Protein AF-A0A7J5XR61-F1 (afdb_monomer_lite)

pLDDT: mean 73.31, std 23.79, range [22.2, 98.06]

Foldseek 3Di:
DKKKFWKWWAAPQRKIWIWMDIQQHTPDTDDIGGNVRCVQPFAFDDDQDEQWDKDFDPDPPDDAPHDHDPQADAPNPDDPVQWDFDDDFDPDLLSEEEEEEAAAPLLCLVVVVVVVCVVCVVQVEDEQDLVVQVVSYDPDDDVVVSSVVSVVVSVVVLLVVLVDGGYYYHRDNCQAPVSVVVSLVSSQSHAAEYEYRAADPVSSVVSLVCCVVVPHDNDDPLVRLVSLLRGDDDDDDPVSNYHYHYDHDDPVVSVVVSVVSNVVSCVVHDPPPPPPPPPPPPPPDPDDDDDDDDDDDDDDDDDDDDDDDDDDDDDDDDDDDDDPDDDDRRITGGDDDPPPDPDRGTHMYTNIMMDIDDPDDDPPPDDDD

Secondary structure (DSSP, 8-state):
-EEEEEEEEE-TTS-EEEEEEETTEEEEEEEEE-HHHHTTPPB------SS-EEEE---SSSPPSSPPPTT-EEGGGS-GGGEEEPPPP-SSGGG-EEEEEE--TTSSHHHHHHHHHHH-GGG--EEEEHHHHHTTS-S-S-HHHHHHHHHHHHHHHHHHHHHS-S-EEEES---SHHHHHHHHHHTTTSEEEEEE----HHHHHHHHHHHHHTTPPPPPHHHHHHHHHH-------GGGTEEEEESSS-HHHHHHHHHHHHHHHHHHSPP-------------PPPPPPPP----------------------PPPPP-----------EEE-----TT-S-----EEEEEEEEEE-SSPPP------

Structure (mmCIF, N/CA/C/O backbone):
data_AF-A0A7J5XR61-F1
#
_entry.id   AF-A0A7J5XR61-F1
#
loop_
_atom_site.group_PDB
_atom_site.id
_atom_site.type_symbol
_atom_site.label_atom_id
_atom_site.label_alt_id
_atom_site.label_comp_id
_atom_site.label_asym_id
_atom_site.label_entity_id
_atom_site.label_seq_id
_atom_site.pdbx_PDB_ins_code
_atom_site.Cartn_x
_atom_site.Cartn_y
_atom_site.Cartn_z
_atom_site.occupancy
_atom_site.B_iso_or_equiv
_atom_site.auth_seq_id
_atom_site.auth_comp_id
_atom_site.auth_asym_id
_atom_site.auth_atom_id
_atom_site.pdbx_PDB_model_num
ATOM 1 N N . MET A 1 1 ? 28.709 14.464 -13.686 1.00 64.88 1 MET A N 1
ATOM 2 C CA . MET A 1 1 ? 27.504 13.716 -14.104 1.00 64.88 1 MET A CA 1
ATOM 3 C C . MET A 1 1 ? 27.990 12.371 -14.619 1.00 64.88 1 MET A C 1
ATOM 5 O O . MET A 1 1 ? 28.960 12.371 -15.364 1.00 64.88 1 MET A O 1
ATOM 9 N N . PHE A 1 2 ? 27.435 11.256 -14.145 1.00 79.44 2 PHE A N 1
ATOM 10 C CA . PHE A 1 2 ? 27.940 9.919 -14.483 1.00 79.44 2 PHE A CA 1
ATOM 11 C C . PHE A 1 2 ? 26.859 9.109 -15.186 1.00 79.44 2 PHE A C 1
ATOM 13 O O . PHE A 1 2 ? 25.752 8.985 -14.655 1.00 79.44 2 PHE A O 1
ATOM 20 N N . THR A 1 3 ? 27.190 8.537 -16.339 1.00 81.25 3 THR A N 1
ATOM 21 C CA . THR A 1 3 ? 26.328 7.570 -17.013 1.00 81.25 3 THR A CA 1
ATOM 22 C C . THR A 1 3 ? 26.646 6.182 -16.500 1.00 81.25 3 THR A C 1
ATOM 24 O O . THR A 1 3 ? 27.797 5.754 -16.536 1.00 81.25 3 THR A O 1
ATOM 27 N N . HIS A 1 4 ? 25.626 5.481 -16.032 1.00 84.75 4 HIS A N 1
ATOM 28 C CA . HIS A 1 4 ? 25.719 4.094 -15.614 1.00 84.75 4 HIS A CA 1
ATOM 29 C C . HIS A 1 4 ? 24.920 3.228 -16.580 1.00 84.75 4 HIS A C 1
ATOM 31 O O . HIS A 1 4 ? 23.829 3.618 -17.005 1.00 84.75 4 HIS A O 1
ATOM 37 N N . ALA A 1 5 ? 25.458 2.056 -16.902 1.00 85.56 5 ALA A N 1
ATOM 38 C CA . ALA A 1 5 ? 24.739 1.023 -17.629 1.00 85.56 5 ALA A CA 1
ATOM 39 C C . ALA A 1 5 ? 24.818 -0.303 -16.872 1.00 85.56 5 ALA A C 1
ATOM 41 O O . ALA A 1 5 ? 25.882 -0.684 -16.381 1.00 85.56 5 ALA A O 1
ATOM 42 N N . CYS A 1 6 ? 23.683 -0.990 -16.778 1.00 87.06 6 CYS A N 1
ATOM 43 C CA . CYS A 1 6 ? 23.616 -2.372 -16.313 1.00 87.06 6 CYS A CA 1
ATOM 44 C C . CYS A 1 6 ? 23.542 -3.271 -17.546 1.00 87.06 6 CYS A C 1
ATOM 46 O O . CYS A 1 6 ? 22.648 -3.099 -18.379 1.00 87.06 6 CYS A O 1
ATOM 48 N N . CYS A 1 7 ? 24.506 -4.173 -17.676 1.00 87.56 7 CYS A N 1
ATOM 49 C CA . CYS A 1 7 ? 24.636 -5.080 -18.804 1.00 87.56 7 CYS A CA 1
ATOM 50 C C . CYS A 1 7 ? 24.419 -6.508 -18.314 1.00 87.56 7 CYS A C 1
ATOM 52 O O . CYS A 1 7 ? 24.894 -6.875 -17.242 1.00 87.56 7 CYS A O 1
ATOM 54 N N . GLN A 1 8 ? 23.692 -7.291 -19.095 1.00 88.31 8 GLN A N 1
ATOM 55 C CA . GLN A 1 8 ? 23.369 -8.676 -18.809 1.00 88.31 8 GLN A CA 1
ATOM 56 C C . GLN A 1 8 ? 23.902 -9.563 -19.929 1.00 88.31 8 GLN A C 1
ATOM 58 O O . GLN A 1 8 ? 23.624 -9.281 -21.091 1.00 88.31 8 GLN A O 1
ATOM 63 N N . SER A 1 9 ? 24.609 -10.634 -19.592 1.00 88.38 9 SER A N 1
ATOM 64 C CA . SER A 1 9 ? 25.039 -11.665 -20.539 1.00 88.38 9 SER A CA 1
ATOM 65 C C . SER A 1 9 ? 24.542 -13.033 -20.093 1.00 88.38 9 SER A C 1
ATOM 67 O O . SER A 1 9 ? 24.729 -13.418 -18.940 1.00 88.38 9 SER A O 1
ATOM 69 N N . PHE A 1 10 ? 23.903 -13.757 -21.006 1.00 84.44 10 PHE A N 1
ATOM 70 C CA . PHE A 1 10 ? 23.480 -15.137 -20.802 1.00 84.44 10 PHE A CA 1
ATOM 71 C C . PHE A 1 10 ? 24.555 -16.083 -21.331 1.00 84.44 10 PHE A C 1
ATOM 73 O O . PHE A 1 10 ? 24.981 -15.944 -22.475 1.00 84.44 10 PHE A O 1
ATOM 80 N N . SER A 1 11 ? 24.980 -17.052 -20.531 1.00 83.31 11 SER A N 1
ATOM 81 C CA . SER A 1 11 ? 25.858 -18.136 -20.975 1.00 83.31 11 SER A CA 1
ATOM 82 C C . SER A 1 11 ? 25.055 -19.300 -21.567 1.00 83.31 11 SER A C 1
ATOM 84 O O . SER A 1 11 ? 23.832 -19.388 -21.434 1.00 83.31 11 SER A O 1
ATOM 86 N N . SER A 1 12 ? 25.743 -20.204 -22.266 1.00 78.19 12 SER A N 1
ATOM 87 C CA . SER A 1 12 ? 25.133 -21.355 -22.948 1.00 78.19 12 SER A CA 1
ATOM 88 C C . SER A 1 12 ? 24.503 -22.379 -21.996 1.00 78.19 12 SER A C 1
ATOM 90 O O . SER A 1 12 ? 23.583 -23.093 -22.387 1.00 78.19 12 SER A O 1
ATOM 92 N N . ASP A 1 13 ? 24.968 -22.432 -20.751 1.00 78.94 13 ASP A N 1
ATOM 93 C CA . ASP A 1 13 ? 24.408 -23.237 -19.661 1.00 78.94 13 ASP A CA 1
ATOM 94 C C . ASP A 1 13 ? 23.190 -22.576 -18.982 1.00 78.94 13 ASP A C 1
ATOM 96 O O . ASP A 1 13 ? 22.603 -23.152 -18.067 1.00 78.94 13 ASP A O 1
ATOM 100 N N . GLY A 1 14 ? 22.779 -21.390 -19.446 1.00 76.69 14 GLY A N 1
ATOM 101 C CA . GLY A 1 14 ? 21.633 -20.643 -18.932 1.00 76.69 14 GLY A CA 1
ATOM 102 C C . GLY A 1 14 ? 21.932 -19.795 -17.696 1.00 76.69 14 GLY A C 1
ATOM 103 O O . GLY A 1 14 ? 20.998 -19.213 -17.137 1.00 76.69 14 GLY A O 1
ATOM 104 N N . ALA A 1 15 ? 23.192 -19.716 -17.253 1.00 84.06 15 ALA A N 1
ATOM 105 C CA . ALA A 1 15 ? 23.579 -18.766 -16.221 1.00 84.06 15 ALA A CA 1
ATOM 106 C C . ALA A 1 15 ? 23.562 -17.325 -16.763 1.00 84.06 15 ALA A C 1
ATOM 108 O O . ALA A 1 15 ? 23.608 -17.062 -17.969 1.00 84.06 15 ALA A O 1
ATOM 109 N N . VAL A 1 16 ? 23.423 -16.373 -15.848 1.00 88.50 16 VAL A N 1
ATOM 110 C CA . VAL A 1 16 ? 23.341 -14.949 -16.153 1.00 88.50 16 VAL A CA 1
ATOM 111 C C . VAL A 1 16 ? 24.384 -14.193 -15.367 1.00 88.50 16 VAL A C 1
ATOM 113 O O . VAL A 1 16 ? 24.397 -14.217 -14.139 1.00 88.50 16 VAL A O 1
ATOM 116 N N . GLU A 1 17 ? 25.176 -13.415 -16.085 1.00 90.38 17 GLU A N 1
ATOM 117 C CA . GLU A 1 17 ? 26.087 -12.447 -15.508 1.00 90.38 17 GLU A CA 1
ATOM 118 C C . GLU A 1 17 ? 25.524 -11.030 -15.662 1.00 90.38 17 GLU A C 1
ATOM 120 O O . GLU A 1 17 ? 25.119 -10.608 -16.746 1.00 90.38 17 GLU A O 1
ATOM 125 N N . LEU A 1 18 ? 25.510 -10.285 -14.555 1.00 90.38 18 LEU A N 1
ATOM 126 C CA . LEU A 1 18 ? 25.180 -8.866 -14.516 1.00 90.38 18 LEU A CA 1
ATOM 127 C C . LEU A 1 18 ? 26.450 -8.065 -14.235 1.00 90.38 18 LEU A C 1
ATOM 129 O O . LEU A 1 18 ? 27.087 -8.249 -13.197 1.00 90.38 18 LEU A O 1
ATOM 133 N N . SER A 1 19 ? 26.785 -7.135 -15.124 1.00 90.62 19 SER A N 1
ATOM 134 C CA . SER A 1 19 ? 27.946 -6.251 -15.009 1.00 90.62 19 SER A CA 1
ATOM 135 C C . SER A 1 19 ? 27.547 -4.778 -15.042 1.00 90.62 19 SER A C 1
ATOM 137 O O . SER A 1 19 ? 26.539 -4.380 -15.637 1.00 90.62 19 SER A O 1
ATOM 139 N N . PHE A 1 20 ? 28.358 -3.938 -14.396 1.00 89.25 20 PHE A N 1
ATOM 140 C CA . PHE A 1 20 ? 28.153 -2.492 -14.382 1.00 89.25 20 PHE A CA 1
ATOM 141 C C . PHE A 1 20 ? 29.191 -1.773 -15.223 1.00 89.25 20 PHE A C 1
ATOM 143 O O . PHE A 1 20 ? 30.384 -2.053 -15.145 1.00 89.25 20 PHE A O 1
ATOM 150 N N . HIS A 1 21 ? 28.728 -0.774 -15.965 1.00 88.69 21 HIS A N 1
ATOM 151 C CA . HIS A 1 21 ? 29.580 0.146 -16.699 1.00 88.69 21 HIS A CA 1
ATOM 152 C C . HIS A 1 21 ? 29.361 1.571 -16.212 1.00 88.69 21 HIS A C 1
ATOM 154 O O . HIS A 1 21 ? 28.234 1.974 -15.911 1.00 88.69 21 HIS A O 1
ATOM 160 N N . LYS A 1 22 ? 30.441 2.349 -16.173 1.00 89.81 22 LYS A N 1
ATOM 161 C CA . LYS A 1 22 ? 30.433 3.774 -15.852 1.00 89.81 22 LYS A CA 1
ATOM 162 C C . LYS A 1 22 ? 31.115 4.533 -16.978 1.00 89.81 22 LYS A C 1
ATOM 164 O O . LYS A 1 22 ? 32.291 4.312 -17.248 1.00 89.81 22 LYS A O 1
ATOM 169 N N . ASN A 1 23 ? 30.380 5.435 -17.624 1.00 89.12 23 ASN A N 1
ATOM 170 C CA . ASN A 1 23 ? 30.858 6.234 -18.755 1.00 89.12 23 ASN A CA 1
ATOM 171 C C . ASN A 1 23 ? 31.506 5.372 -19.866 1.00 89.12 23 ASN A C 1
ATOM 173 O O . ASN A 1 23 ? 32.532 5.749 -20.424 1.00 89.12 23 ASN A O 1
ATOM 177 N N . GLY A 1 24 ? 30.941 4.191 -20.143 1.00 84.88 24 GLY A N 1
ATOM 178 C CA . GLY A 1 24 ? 31.456 3.229 -21.130 1.00 84.88 24 GLY A CA 1
ATOM 179 C C . GLY A 1 24 ? 32.551 2.278 -20.622 1.00 84.88 24 GLY A C 1
ATOM 180 O O . GLY A 1 24 ? 32.811 1.271 -21.267 1.00 84.88 24 GLY A O 1
ATOM 181 N N . GLY A 1 25 ? 33.161 2.532 -19.459 1.00 88.06 25 GLY A N 1
ATOM 182 C CA . GLY A 1 25 ? 34.156 1.633 -18.861 1.00 88.06 25 GLY A CA 1
ATOM 183 C C . GLY A 1 25 ? 33.526 0.549 -17.983 1.00 88.06 25 GLY A C 1
ATOM 184 O O . GLY A 1 25 ? 32.626 0.853 -17.197 1.00 88.06 25 GLY A O 1
ATOM 185 N N . LEU A 1 26 ? 34.010 -0.693 -18.081 1.00 89.75 26 LEU A N 1
ATOM 186 C CA . LEU A 1 26 ? 33.595 -1.813 -17.226 1.00 89.75 26 LEU A CA 1
ATOM 187 C C . LEU A 1 26 ? 34.064 -1.586 -15.783 1.00 89.75 26 LEU A C 1
ATOM 189 O O . LEU A 1 26 ? 35.249 -1.383 -15.535 1.00 89.75 26 LEU A O 1
ATOM 193 N N . MET A 1 27 ? 33.132 -1.635 -14.833 1.00 90.50 27 MET A N 1
ATOM 194 C CA . MET A 1 27 ? 33.406 -1.536 -13.393 1.00 90.50 27 MET A CA 1
ATOM 195 C C . MET A 1 27 ? 33.521 -2.909 -12.720 1.00 90.50 27 MET A C 1
ATOM 197 O O . MET A 1 27 ? 34.001 -2.988 -11.594 1.00 90.50 27 MET A O 1
ATOM 201 N N . GLY A 1 28 ? 33.086 -3.972 -13.403 1.00 88.50 28 GLY A N 1
ATOM 202 C CA . GLY A 1 28 ? 33.171 -5.356 -12.944 1.00 88.50 28 GLY A CA 1
ATOM 203 C C . GLY A 1 28 ? 31.828 -6.086 -12.944 1.00 88.50 28 GLY A C 1
ATOM 204 O O . GLY A 1 28 ? 30.773 -5.508 -13.236 1.00 88.50 28 GLY A O 1
ATOM 205 N N . GLN A 1 29 ? 31.901 -7.372 -12.605 1.00 90.50 29 GLN A N 1
ATOM 206 C CA . GLN A 1 29 ? 30.749 -8.233 -12.368 1.00 90.50 29 GLN A CA 1
ATOM 207 C C . GLN A 1 29 ? 30.102 -7.878 -11.026 1.00 90.50 29 GLN A C 1
ATOM 209 O O . GLN A 1 29 ? 30.775 -7.748 -10.005 1.00 90.50 29 GLN A O 1
ATOM 214 N N . ALA A 1 30 ? 28.786 -7.714 -11.039 1.00 87.31 30 ALA A N 1
ATOM 215 C CA . ALA A 1 30 ? 27.992 -7.426 -9.855 1.00 87.31 30 ALA A CA 1
ATOM 216 C C . ALA A 1 30 ? 27.338 -8.674 -9.278 1.00 87.31 30 ALA A C 1
ATOM 218 O O . ALA A 1 30 ? 27.360 -8.888 -8.069 1.00 87.31 30 ALA A O 1
ATOM 219 N N . PHE A 1 31 ? 26.733 -9.472 -10.156 1.00 87.75 31 PHE A N 1
ATOM 220 C CA . PHE A 1 31 ? 26.011 -10.679 -9.790 1.00 87.75 31 PHE A CA 1
ATOM 221 C C . PHE A 1 31 ? 26.237 -11.747 -10.853 1.00 87.75 31 PHE A C 1
ATOM 223 O O . PHE A 1 31 ? 26.283 -11.443 -12.045 1.00 87.75 31 PHE A O 1
ATOM 230 N N . SER A 1 32 ? 26.321 -12.990 -10.396 1.00 89.38 32 SER A N 1
ATOM 231 C CA . SER A 1 32 ? 26.218 -14.184 -11.225 1.00 89.38 32 SER A CA 1
ATOM 232 C C . SER A 1 32 ? 25.037 -14.998 -10.709 1.00 89.38 32 SER A C 1
ATOM 234 O O . SER A 1 32 ? 24.916 -15.206 -9.499 1.00 89.38 32 SER A O 1
ATOM 236 N N . LEU A 1 33 ? 24.128 -15.378 -11.599 1.00 88.19 33 LEU A N 1
ATOM 237 C CA . LEU A 1 33 ? 22.921 -16.131 -11.288 1.00 88.19 33 LEU A CA 1
ATOM 238 C C . LEU A 1 33 ? 22.946 -17.440 -12.064 1.00 88.19 33 LEU A C 1
ATOM 240 O O . LEU A 1 33 ? 22.911 -17.430 -13.292 1.00 88.19 33 LEU A O 1
ATOM 244 N N . ASP A 1 34 ? 22.946 -18.559 -11.350 1.00 86.88 34 ASP A N 1
ATOM 245 C CA . ASP A 1 34 ? 22.879 -19.876 -11.974 1.00 86.88 34 ASP A CA 1
ATOM 246 C C . ASP A 1 34 ? 21.525 -20.109 -12.656 1.00 86.88 34 ASP A C 1
ATOM 248 O O . ASP A 1 34 ? 20.474 -19.637 -12.200 1.00 86.88 34 ASP A O 1
ATOM 252 N N . ALA A 1 35 ? 21.525 -20.932 -13.706 1.00 84.00 35 ALA A N 1
ATOM 253 C CA . ALA A 1 35 ? 20.309 -21.334 -14.415 1.00 84.00 35 ALA A CA 1
ATOM 254 C C . ALA A 1 35 ? 19.248 -21.946 -13.476 1.00 84.00 35 ALA A C 1
ATOM 256 O O . ALA A 1 35 ? 18.043 -21.733 -13.645 1.00 84.00 35 ALA A O 1
ATOM 257 N N . SER A 1 36 ? 19.700 -22.668 -12.444 1.00 85.50 36 SER A N 1
ATOM 258 C CA . SER A 1 36 ? 18.855 -23.286 -11.417 1.00 85.50 36 SER A CA 1
ATOM 259 C C . SER A 1 36 ? 18.101 -22.264 -10.558 1.00 85.50 36 SER A C 1
ATOM 261 O O . SER A 1 36 ? 16.988 -22.547 -10.120 1.00 85.50 36 SER A O 1
ATOM 263 N N . LEU A 1 37 ? 18.656 -21.065 -10.345 1.00 83.50 37 LEU A N 1
ATOM 264 C CA . LEU A 1 37 ? 17.997 -19.989 -9.597 1.00 83.50 37 LEU A CA 1
ATOM 265 C C . LEU A 1 37 ? 16.940 -19.280 -10.445 1.00 83.50 37 LEU A C 1
ATOM 267 O O . LEU A 1 37 ? 15.872 -18.912 -9.943 1.00 83.50 37 LEU A O 1
ATOM 271 N N . LEU A 1 38 ? 17.220 -19.105 -11.737 1.00 78.94 38 LEU A N 1
ATOM 272 C CA . LEU A 1 38 ? 16.311 -18.434 -12.661 1.00 78.94 38 LEU A CA 1
ATOM 273 C C . LEU A 1 38 ? 15.085 -19.294 -12.973 1.00 78.94 38 LEU A C 1
ATOM 275 O O . LEU A 1 38 ? 13.985 -18.752 -13.093 1.00 78.94 38 LEU A O 1
ATOM 279 N N . LEU A 1 39 ? 15.233 -20.623 -13.043 1.00 81.38 39 LEU A N 1
ATOM 280 C CA . LEU A 1 39 ? 14.157 -21.546 -13.437 1.00 81.38 39 LEU A CA 1
ATOM 281 C C . LEU A 1 39 ? 13.484 -21.107 -14.752 1.00 81.38 39 LEU A C 1
ATOM 283 O O . LEU A 1 39 ? 12.259 -21.109 -14.856 1.00 81.38 39 LEU A O 1
ATOM 287 N N . ALA A 1 40 ? 14.293 -20.650 -15.716 1.00 74.25 40 ALA A N 1
ATOM 288 C CA . ALA A 1 40 ? 13.852 -20.071 -16.989 1.00 74.25 40 ALA A CA 1
ATOM 289 C C . ALA A 1 40 ? 12.890 -18.868 -16.866 1.00 74.25 40 ALA A C 1
ATOM 291 O O . ALA A 1 40 ? 12.204 -18.524 -17.825 1.00 74.25 40 ALA A O 1
ATOM 292 N N . ARG A 1 41 ? 12.824 -18.208 -15.702 1.00 78.19 41 ARG A N 1
ATOM 293 C CA . ARG A 1 41 ? 12.034 -16.985 -15.534 1.00 78.19 41 ARG A CA 1
ATOM 294 C C . ARG A 1 41 ? 12.786 -15.794 -16.116 1.00 78.19 41 ARG A C 1
ATOM 296 O O . ARG A 1 41 ? 13.993 -15.668 -15.893 1.00 78.19 41 ARG A O 1
ATOM 303 N N . PRO A 1 42 ? 12.084 -14.895 -16.813 1.00 80.62 42 PRO A N 1
ATOM 304 C CA . PRO A 1 42 ? 12.732 -13.771 -17.452 1.00 80.62 42 PRO A CA 1
ATOM 305 C C . PRO A 1 42 ? 13.085 -12.690 -16.416 1.00 80.62 42 PRO A C 1
ATOM 307 O O . PRO A 1 42 ? 12.450 -12.575 -15.362 1.00 80.62 42 PRO A O 1
ATOM 310 N N . LEU A 1 43 ? 14.096 -11.872 -16.714 1.00 81.00 43 LEU A N 1
ATOM 311 C CA . LEU A 1 43 ? 14.521 -10.792 -15.820 1.00 81.00 43 LEU A CA 1
ATOM 312 C C . LEU A 1 43 ? 13.830 -9.474 -16.158 1.00 81.00 43 LEU A C 1
ATOM 314 O O . LEU A 1 43 ? 13.678 -9.108 -17.326 1.00 81.00 43 LEU A O 1
ATOM 318 N N . PHE A 1 44 ? 13.450 -8.735 -15.115 1.00 79.31 44 PHE A N 1
ATOM 319 C CA . PHE A 1 44 ? 12.925 -7.381 -15.243 1.00 79.31 44 PHE A CA 1
ATOM 320 C C . PHE A 1 44 ? 13.987 -6.352 -14.833 1.00 79.31 44 PHE A C 1
ATOM 322 O O . PHE A 1 44 ? 14.548 -6.465 -13.738 1.00 79.31 44 PHE A O 1
ATOM 329 N N . PRO A 1 45 ? 14.270 -5.329 -15.659 1.00 77.31 45 PRO A N 1
ATOM 330 C CA . PRO A 1 45 ? 15.186 -4.262 -15.279 1.00 77.31 45 PRO A CA 1
ATOM 331 C C . PRO A 1 45 ? 14.614 -3.456 -14.109 1.00 77.31 45 PRO A C 1
ATOM 333 O O . PRO A 1 45 ? 13.607 -2.760 -14.240 1.00 77.31 45 PRO A O 1
ATOM 336 N N . HIS A 1 46 ? 15.298 -3.497 -12.969 1.00 75.81 46 HIS A N 1
ATOM 337 C CA . HIS A 1 46 ? 14.981 -2.672 -11.809 1.00 75.81 46 HIS A CA 1
ATOM 338 C C . HIS A 1 46 ? 16.144 -1.736 -11.491 1.00 75.81 46 HIS A C 1
ATOM 340 O O . HIS A 1 46 ? 17.300 -2.151 -11.444 1.00 75.81 46 HIS A O 1
ATOM 346 N N . VAL A 1 47 ? 15.828 -0.467 -11.229 1.00 76.31 47 VAL A N 1
ATOM 347 C CA . VAL A 1 47 ? 16.795 0.516 -10.737 1.00 76.31 47 VAL A CA 1
ATOM 348 C C . VAL A 1 47 ? 16.302 1.054 -9.407 1.00 76.31 47 VAL A C 1
ATOM 350 O O . VAL A 1 47 ? 15.252 1.690 -9.330 1.00 76.31 47 VAL A O 1
ATOM 353 N N . LEU A 1 48 ? 17.079 0.803 -8.356 1.00 75.75 48 LEU A N 1
ATOM 354 C CA . LEU A 1 48 ? 16.849 1.378 -7.040 1.00 75.75 48 LEU A CA 1
ATOM 355 C C . LEU A 1 48 ? 17.616 2.698 -6.932 1.00 75.75 48 LEU A C 1
ATOM 357 O O . LEU A 1 48 ? 18.845 2.717 -6.876 1.00 75.75 48 LEU A O 1
ATOM 361 N N . CYS A 1 49 ? 16.888 3.808 -6.878 1.00 72.56 49 CYS A N 1
ATOM 362 C CA . CYS A 1 49 ? 17.472 5.126 -6.658 1.00 72.56 49 CYS A CA 1
ATOM 363 C C . CYS A 1 49 ? 17.351 5.500 -5.185 1.00 72.56 49 CYS A C 1
ATOM 365 O O . CYS A 1 49 ? 16.247 5.623 -4.659 1.00 72.56 49 CYS A O 1
ATOM 367 N N . LYS A 1 50 ? 18.489 5.724 -4.528 1.00 71.00 50 LYS A N 1
ATOM 368 C CA . LYS A 1 50 ? 18.536 6.165 -3.135 1.00 71.00 50 LYS A CA 1
ATOM 369 C C . LYS A 1 50 ? 19.218 7.526 -3.066 1.00 71.00 50 LYS A C 1
ATOM 371 O O . LYS A 1 50 ? 20.409 7.628 -3.338 1.00 71.00 50 LYS A O 1
ATOM 376 N N . GLY A 1 51 ? 18.458 8.570 -2.721 1.00 69.50 51 GLY A N 1
ATOM 377 C CA . GLY A 1 51 ? 18.982 9.933 -2.532 1.00 69.50 51 GLY A CA 1
ATOM 378 C C . GLY A 1 51 ? 19.659 10.545 -3.763 1.00 69.50 51 GLY A C 1
ATOM 379 O O . GLY A 1 51 ? 20.516 11.412 -3.623 1.00 69.50 51 GLY A O 1
ATOM 380 N N . CYS A 1 52 ? 19.302 10.091 -4.964 1.00 74.62 52 CYS A N 1
ATOM 381 C CA . CYS A 1 52 ? 19.875 10.566 -6.215 1.00 74.62 52 CYS A CA 1
ATOM 382 C C . CYS A 1 52 ? 18.783 10.899 -7.235 1.00 74.62 52 CYS A C 1
ATOM 384 O O . CYS A 1 52 ? 17.681 10.351 -7.194 1.00 74.62 52 CYS A O 1
ATOM 386 N N . SER A 1 53 ? 19.109 11.809 -8.155 1.00 77.44 53 SER A N 1
ATOM 387 C CA . SER A 1 53 ? 18.290 12.080 -9.332 1.00 77.44 53 SER A CA 1
ATOM 388 C C . SER A 1 53 ? 18.886 11.348 -10.522 1.00 77.44 53 SER A C 1
ATOM 390 O O . SER A 1 53 ? 20.094 11.447 -10.777 1.00 77.44 53 SER A O 1
ATOM 392 N N . VAL A 1 54 ? 18.032 10.615 -11.231 1.00 82.62 54 VAL A N 1
ATOM 393 C CA . VAL A 1 54 ? 18.412 9.860 -12.418 1.00 82.62 54 VAL A CA 1
ATOM 394 C C . VAL A 1 54 ? 17.603 10.301 -13.628 1.00 82.62 54 VAL A C 1
ATOM 396 O O . VAL A 1 54 ? 16.438 10.682 -13.515 1.00 82.62 54 VAL A O 1
ATOM 399 N N . ARG A 1 55 ? 18.221 10.226 -14.804 1.00 84.06 55 ARG A N 1
ATOM 400 C CA . ARG A 1 55 ? 17.548 10.347 -16.098 1.00 84.06 55 ARG A CA 1
ATOM 401 C C . ARG A 1 55 ? 17.753 9.054 -16.864 1.00 84.06 55 ARG A C 1
ATOM 403 O O . ARG A 1 55 ? 18.889 8.607 -16.961 1.00 84.06 55 ARG A O 1
ATOM 410 N N . PHE A 1 56 ? 16.684 8.492 -17.412 1.00 82.88 56 PHE A N 1
ATOM 411 C CA . PHE A 1 56 ? 16.732 7.276 -18.222 1.00 82.88 56 PHE A CA 1
ATOM 412 C C . PHE A 1 56 ? 16.716 7.619 -19.707 1.00 82.88 56 PHE A C 1
ATOM 414 O O . PHE A 1 56 ? 15.984 8.519 -20.120 1.00 82.88 56 PHE A O 1
ATOM 421 N N . LEU A 1 57 ? 17.503 6.892 -20.496 1.00 78.94 57 LEU A N 1
ATOM 422 C CA . LEU A 1 57 ? 17.388 6.891 -21.949 1.00 78.94 57 LEU A CA 1
ATOM 423 C C . LEU A 1 57 ? 16.469 5.734 -22.350 1.00 78.94 57 LEU A C 1
ATOM 425 O O . LEU A 1 57 ? 16.886 4.580 -22.324 1.00 78.94 57 LEU A O 1
ATOM 429 N N . LEU A 1 58 ? 15.203 6.044 -22.638 1.00 74.88 58 LEU A N 1
ATOM 430 C CA . LEU A 1 58 ? 14.190 5.053 -23.033 1.00 74.88 58 LEU A CA 1
ATOM 431 C C . LEU A 1 58 ? 13.832 5.119 -24.522 1.00 74.88 58 LEU A C 1
ATOM 433 O O . LEU A 1 58 ? 13.104 4.259 -25.007 1.00 74.88 58 LEU A O 1
ATOM 437 N N . ASP A 1 59 ? 14.318 6.138 -25.230 1.00 76.94 59 ASP A N 1
ATOM 438 C CA . ASP A 1 59 ? 14.096 6.302 -26.662 1.00 76.94 59 ASP A CA 1
ATOM 439 C C . ASP A 1 59 ? 15.008 5.333 -27.441 1.00 76.94 59 ASP A C 1
ATOM 441 O O . ASP A 1 59 ? 16.231 5.469 -27.352 1.00 76.94 59 ASP A O 1
ATOM 445 N N . PRO A 1 60 ? 14.448 4.363 -28.190 1.00 71.31 60 PRO A N 1
ATOM 446 C CA . PRO A 1 60 ? 15.234 3.413 -28.977 1.00 71.31 60 PRO A CA 1
ATOM 447 C C . PRO A 1 60 ? 15.959 4.056 -30.165 1.00 71.31 60 PRO A C 1
ATOM 449 O O . PRO A 1 60 ? 16.882 3.452 -30.703 1.00 71.31 60 PRO A O 1
ATOM 452 N N . THR A 1 61 ? 15.525 5.240 -30.601 1.00 78.81 61 THR A N 1
ATOM 453 C CA . THR A 1 61 ? 16.083 5.954 -31.758 1.00 78.81 61 THR A CA 1
ATOM 454 C C . THR A 1 61 ? 17.155 6.966 -31.369 1.00 78.81 61 THR A C 1
ATOM 456 O O . THR A 1 61 ? 17.957 7.376 -32.209 1.00 78.81 61 THR A O 1
ATOM 459 N N . ALA A 1 62 ? 17.196 7.360 -30.095 1.00 81.38 62 ALA A N 1
ATOM 460 C CA . ALA A 1 62 ? 18.185 8.295 -29.594 1.00 81.38 62 ALA A CA 1
ATOM 461 C C . ALA A 1 62 ? 19.577 7.643 -29.515 1.00 81.38 62 ALA A C 1
ATOM 463 O O . ALA A 1 62 ? 19.700 6.480 -29.115 1.00 81.38 62 ALA A O 1
ATOM 464 N N . PRO A 1 63 ? 20.652 8.387 -29.834 1.00 81.94 63 PRO A N 1
ATOM 465 C CA . PRO A 1 63 ? 22.003 7.871 -29.683 1.00 81.94 63 PRO A CA 1
ATOM 466 C C . PRO A 1 63 ? 22.298 7.584 -28.201 1.00 81.94 63 PRO A C 1
ATOM 468 O O . PRO A 1 63 ? 21.908 8.372 -27.328 1.00 81.94 63 PRO A O 1
ATOM 471 N N . PRO A 1 64 ? 23.006 6.485 -27.887 1.00 82.12 64 PRO A N 1
ATOM 472 C CA . PRO A 1 64 ? 23.377 6.192 -26.514 1.00 82.12 64 PRO A CA 1
ATOM 473 C C . PRO A 1 64 ? 24.327 7.277 -25.988 1.00 82.12 64 PRO A C 1
ATOM 475 O O . PRO A 1 64 ? 25.181 7.779 -26.718 1.00 82.12 64 PRO A O 1
ATOM 478 N N . TRP A 1 65 ? 24.213 7.638 -24.705 1.00 84.25 65 TRP A N 1
ATOM 479 C CA . TRP A 1 65 ? 25.094 8.659 -24.111 1.00 84.25 65 TRP A CA 1
ATOM 480 C C . TRP A 1 65 ? 26.573 8.257 -24.114 1.00 84.25 65 TRP A C 1
ATOM 482 O O . TRP A 1 65 ? 27.440 9.124 -24.092 1.00 84.25 65 TRP A O 1
ATOM 492 N N . TYR A 1 66 ? 26.846 6.952 -24.102 1.00 84.56 66 TYR A N 1
ATOM 493 C CA . TYR A 1 66 ? 28.173 6.350 -24.191 1.00 84.56 66 TYR A CA 1
ATOM 494 C C . TYR A 1 66 ? 28.078 5.076 -25.036 1.00 84.56 66 TYR A C 1
ATOM 496 O O . TYR A 1 66 ? 27.022 4.438 -25.021 1.00 84.56 66 TYR A O 1
ATOM 504 N N . PRO A 1 67 ? 29.149 4.679 -25.744 1.00 81.75 67 PRO A N 1
ATOM 505 C CA . PRO A 1 67 ? 29.159 3.419 -26.476 1.00 81.75 67 PRO A CA 1
ATOM 506 C C . PRO A 1 67 ? 28.907 2.245 -25.520 1.00 81.75 67 PRO A C 1
ATOM 508 O O . PRO A 1 67 ? 29.446 2.203 -24.411 1.00 81.75 67 PRO A O 1
ATOM 511 N N . GLY A 1 68 ? 28.050 1.318 -25.948 1.00 76.44 68 GLY A N 1
ATOM 512 C CA . GLY A 1 68 ? 27.820 0.066 -25.236 1.00 76.44 68 GLY A CA 1
ATOM 513 C C . GLY A 1 68 ? 29.003 -0.897 -25.392 1.00 76.44 68 GLY A C 1
ATOM 514 O O . GLY A 1 68 ? 29.805 -0.728 -26.315 1.00 76.44 68 GLY A O 1
ATOM 515 N N . PRO A 1 69 ? 29.123 -1.915 -24.524 1.00 81.62 69 PRO A N 1
ATOM 516 C CA . PRO A 1 69 ? 30.144 -2.943 -24.687 1.00 81.62 69 PRO A CA 1
ATOM 517 C C . PRO A 1 69 ? 29.934 -3.708 -26.009 1.00 81.62 69 PRO A C 1
ATOM 519 O O . PRO A 1 69 ? 28.781 -3.935 -26.397 1.00 81.62 69 PRO A O 1
ATOM 522 N N . PRO A 1 70 ? 31.005 -4.124 -26.711 1.00 82.94 70 PRO A N 1
ATOM 523 C CA . PRO A 1 70 ? 30.881 -4.907 -27.939 1.00 82.94 70 PRO A CA 1
ATOM 524 C C . PRO A 1 70 ? 30.027 -6.166 -27.734 1.00 82.94 70 PRO A C 1
ATOM 526 O O . PRO A 1 70 ? 30.186 -6.868 -26.739 1.00 82.94 70 PRO A O 1
ATOM 529 N N . GLY A 1 71 ? 29.116 -6.447 -28.669 1.00 85.06 71 GLY A N 1
ATOM 530 C CA . GLY A 1 71 ? 28.219 -7.609 -28.611 1.00 85.06 71 GLY A CA 1
ATOM 531 C C . GLY A 1 71 ? 26.946 -7.418 -27.776 1.00 85.06 71 GLY A C 1
ATOM 532 O O . GLY A 1 71 ? 26.097 -8.304 -27.770 1.00 85.06 71 GLY A O 1
ATOM 533 N N . PHE A 1 72 ? 26.762 -6.274 -27.107 1.00 85.06 72 PHE A N 1
ATOM 534 C CA . PHE A 1 72 ? 25.552 -5.998 -26.330 1.00 85.06 72 PHE A CA 1
ATOM 535 C C . PHE A 1 72 ? 24.530 -5.181 -27.120 1.00 85.06 72 PHE A C 1
ATOM 537 O O . PHE A 1 72 ? 24.858 -4.174 -27.746 1.00 85.06 72 PHE A O 1
ATOM 544 N N . THR A 1 73 ? 23.260 -5.574 -27.010 1.00 84.94 73 THR A N 1
ATOM 545 C CA . THR A 1 73 ? 22.137 -4.874 -27.649 1.00 84.94 73 THR A CA 1
ATOM 546 C C . THR A 1 73 ? 21.285 -4.145 -26.605 1.00 84.94 73 THR A C 1
ATOM 548 O O . THR A 1 73 ? 20.952 -4.730 -25.572 1.00 84.94 73 THR A O 1
ATOM 551 N N . PRO A 1 74 ? 20.893 -2.876 -26.813 1.00 81.69 74 PRO A N 1
ATOM 552 C CA . PRO A 1 74 ? 19.946 -2.204 -25.926 1.00 81.69 74 PRO A CA 1
ATOM 553 C C . PRO A 1 74 ? 18.621 -2.963 -25.814 1.00 81.69 74 PRO A C 1
ATOM 555 O O . PRO A 1 74 ? 18.082 -3.409 -26.823 1.00 81.69 74 PRO A O 1
ATOM 558 N N . LEU A 1 75 ? 18.045 -3.040 -24.610 1.00 80.31 75 LEU A N 1
ATOM 559 C CA . LEU A 1 75 ? 16.761 -3.716 -24.367 1.00 80.31 75 LEU A CA 1
ATOM 560 C C . LEU A 1 75 ? 15.646 -3.260 -25.328 1.00 80.31 75 LEU A C 1
ATOM 562 O O . LEU A 1 75 ? 14.842 -4.066 -25.797 1.00 80.31 75 LEU A O 1
ATOM 566 N N . ALA A 1 76 ? 15.610 -1.967 -25.657 1.00 78.31 76 ALA A N 1
ATOM 567 C CA . ALA A 1 76 ? 14.607 -1.409 -26.559 1.00 78.31 76 ALA A CA 1
ATOM 568 C C . ALA A 1 76 ? 14.764 -1.883 -28.021 1.00 78.31 76 ALA A C 1
ATOM 570 O O . ALA A 1 76 ? 13.777 -1.901 -28.753 1.00 78.31 76 ALA A O 1
ATOM 571 N N . ALA A 1 77 ? 15.971 -2.304 -28.415 1.00 80.62 77 ALA A N 1
ATOM 572 C CA . ALA A 1 77 ? 16.304 -2.803 -29.749 1.00 80.62 77 ALA A CA 1
ATOM 573 C C . ALA A 1 77 ? 16.187 -4.336 -29.884 1.00 80.62 77 ALA A C 1
ATOM 575 O O . ALA A 1 77 ? 16.311 -4.857 -30.990 1.00 80.62 77 ALA A O 1
ATOM 576 N N . LEU A 1 78 ? 15.934 -5.068 -28.790 1.00 81.94 78 LEU A N 1
ATOM 577 C CA . LEU A 1 78 ? 15.719 -6.518 -28.849 1.00 81.94 78 LEU A CA 1
ATOM 578 C C . LEU A 1 78 ? 14.462 -6.868 -29.651 1.00 81.94 78 LEU A C 1
ATOM 580 O O . LEU A 1 78 ? 13.461 -6.148 -29.629 1.00 81.94 78 LEU A O 1
ATOM 584 N N . SER A 1 79 ? 14.483 -8.020 -30.320 1.00 82.44 79 SER A N 1
ATOM 585 C CA . SER A 1 79 ? 13.324 -8.524 -31.062 1.00 82.44 79 SER A CA 1
ATOM 586 C C . SER A 1 79 ? 12.179 -8.939 -30.121 1.00 82.44 79 SER A C 1
ATOM 588 O O . SER A 1 79 ? 12.348 -9.062 -28.906 1.00 82.44 79 SER A O 1
ATOM 590 N N . ALA A 1 80 ? 10.966 -9.122 -30.652 1.00 79.25 80 ALA A N 1
ATOM 591 C CA . ALA A 1 80 ? 9.831 -9.584 -29.845 1.00 79.25 80 ALA A CA 1
ATOM 592 C C . ALA A 1 80 ? 10.028 -11.016 -29.307 1.00 79.25 80 ALA A C 1
ATOM 594 O O . ALA A 1 80 ? 9.603 -11.291 -28.195 1.00 79.25 80 ALA A O 1
ATOM 595 N N . GLY A 1 81 ? 10.716 -11.897 -30.046 1.00 80.75 81 GLY A N 1
ATOM 596 C CA . GLY A 1 81 ? 10.973 -13.282 -29.622 1.00 80.75 81 GLY A CA 1
ATOM 597 C C . GLY A 1 81 ? 11.969 -13.417 -28.465 1.00 80.75 81 GLY A C 1
ATOM 598 O O . GLY A 1 81 ? 12.005 -14.446 -27.811 1.00 80.75 81 GLY A O 1
ATOM 599 N N . GLN A 1 82 ? 12.749 -12.372 -28.180 1.00 79.50 82 GLN A N 1
ATOM 600 C CA . GLN A 1 82 ? 13.718 -12.331 -27.072 1.00 79.50 82 GLN A CA 1
ATOM 601 C C . GLN A 1 82 ? 13.155 -11.624 -25.829 1.00 79.50 82 GLN A C 1
ATOM 603 O O . GLN A 1 82 ? 13.863 -11.396 -24.845 1.00 79.50 82 GLN A O 1
ATOM 608 N N . ARG A 1 83 ? 11.880 -11.220 -25.885 1.00 80.81 83 ARG A N 1
ATOM 609 C CA . ARG A 1 83 ? 11.215 -10.452 -24.839 1.00 80.81 83 ARG A CA 1
ATOM 610 C C . ARG A 1 83 ? 9.915 -11.122 -24.448 1.00 80.81 83 ARG A C 1
ATOM 612 O O . ARG A 1 83 ? 9.029 -11.328 -25.268 1.00 80.81 83 ARG A O 1
ATOM 619 N N . GLU A 1 84 ? 9.760 -11.361 -23.160 1.00 78.44 84 GLU A N 1
ATOM 620 C CA . GLU A 1 84 ? 8.483 -11.773 -22.604 1.00 78.44 84 GLU A CA 1
ATOM 621 C C . GLU A 1 84 ? 7.693 -10.546 -22.175 1.00 78.44 84 GLU A C 1
ATOM 623 O O . GLU A 1 84 ? 8.206 -9.619 -21.545 1.00 78.44 84 GLU A O 1
ATOM 628 N N . ARG A 1 85 ? 6.411 -10.497 -22.528 1.00 72.88 85 ARG A N 1
ATOM 629 C CA . ARG A 1 85 ? 5.560 -9.407 -22.062 1.00 72.88 85 ARG A CA 1
ATOM 630 C C . ARG A 1 85 ? 5.293 -9.612 -20.578 1.00 72.88 85 ARG A C 1
ATOM 632 O O . ARG A 1 85 ? 4.852 -10.686 -20.179 1.00 72.88 85 ARG A O 1
ATOM 639 N N . ALA A 1 86 ? 5.506 -8.575 -19.770 1.00 73.06 86 ALA A N 1
ATOM 640 C CA . ALA A 1 86 ? 5.026 -8.621 -18.397 1.00 73.06 86 ALA A CA 1
ATOM 641 C C . ALA A 1 86 ? 3.502 -8.817 -18.386 1.00 73.06 86 ALA A C 1
ATOM 643 O O . ALA A 1 86 ? 2.811 -8.421 -19.334 1.00 73.06 86 ALA A O 1
ATOM 644 N N . ALA A 1 87 ? 2.987 -9.410 -17.306 1.00 70.62 87 ALA A N 1
ATOM 645 C CA . ALA A 1 87 ? 1.552 -9.569 -17.111 1.00 70.62 87 ALA A CA 1
ATOM 646 C C . ALA A 1 87 ? 0.835 -8.238 -17.372 1.00 70.62 87 ALA A C 1
ATOM 648 O O . ALA A 1 87 ? 1.248 -7.179 -16.887 1.00 70.62 87 ALA A O 1
ATOM 649 N N . LEU A 1 88 ? -0.206 -8.294 -18.200 1.00 69.94 88 LEU A N 1
ATOM 650 C CA . LEU A 1 88 ? -0.921 -7.093 -18.583 1.00 69.94 88 LEU A CA 1
ATOM 651 C C . LEU A 1 88 ? -1.692 -6.564 -17.372 1.00 69.94 88 LEU A C 1
ATOM 653 O O . LEU A 1 88 ? -2.424 -7.329 -16.740 1.00 69.94 88 LEU A O 1
ATOM 657 N N . PRO A 1 89 ? -1.573 -5.263 -17.056 1.00 71.56 89 PRO A N 1
ATOM 658 C CA . PRO A 1 89 ? -2.457 -4.662 -16.077 1.00 71.56 89 PRO A CA 1
ATOM 659 C C . PRO A 1 89 ? -3.910 -4.743 -16.577 1.00 71.56 89 PRO A C 1
ATOM 661 O O . PRO A 1 89 ? -4.143 -4.912 -17.781 1.00 71.56 89 PRO A O 1
ATOM 664 N N . PRO A 1 90 ? -4.900 -4.570 -15.681 1.00 79.94 90 PRO A N 1
ATOM 665 C CA . PRO A 1 90 ? -6.291 -4.389 -16.075 1.00 79.94 90 PRO A CA 1
ATOM 666 C C . PRO A 1 90 ? -6.403 -3.402 -17.241 1.00 79.94 90 PRO A C 1
ATOM 668 O O . PRO A 1 90 ? -5.807 -2.328 -17.212 1.00 79.94 90 PRO A O 1
ATOM 671 N N . THR A 1 91 ? -7.158 -3.755 -18.279 1.00 81.81 91 THR A N 1
ATOM 672 C CA . THR A 1 91 ? -7.218 -2.949 -19.516 1.00 81.81 91 THR A CA 1
ATOM 673 C C . THR A 1 91 ? -8.036 -1.668 -19.353 1.00 81.81 91 THR A C 1
ATOM 675 O O . THR A 1 91 ? -7.927 -0.738 -20.148 1.00 81.81 91 THR A O 1
ATOM 678 N N . SER A 1 92 ? -8.847 -1.595 -18.298 1.00 88.25 92 SER A N 1
ATOM 679 C CA . SER A 1 92 ? -9.675 -0.442 -17.967 1.00 88.25 92 SER A CA 1
ATOM 680 C C . SER A 1 92 ? -9.805 -0.276 -16.456 1.00 88.25 92 SER A C 1
ATOM 682 O O . SER A 1 92 ? -9.565 -1.205 -15.683 1.00 88.25 92 SER A O 1
ATOM 684 N N . ARG A 1 93 ? -10.248 0.911 -16.029 1.00 90.25 93 ARG A N 1
ATOM 685 C CA . ARG A 1 93 ? -10.537 1.192 -14.614 1.00 90.25 93 ARG A CA 1
ATOM 686 C C . ARG A 1 93 ? -11.596 0.248 -14.043 1.00 90.25 93 ARG A C 1
ATOM 688 O O . ARG A 1 93 ? -11.423 -0.217 -12.928 1.00 90.25 93 ARG A O 1
ATOM 695 N N . ALA A 1 94 ? -12.609 -0.115 -14.834 1.00 90.50 94 ALA A N 1
ATOM 696 C CA . ALA A 1 94 ? -13.711 -0.988 -14.410 1.00 90.50 94 ALA A CA 1
ATOM 697 C C . ALA A 1 94 ? -13.275 -2.425 -14.077 1.00 90.50 94 ALA A C 1
ATOM 699 O O . ALA A 1 94 ? -13.947 -3.121 -13.312 1.00 90.50 94 ALA A O 1
ATOM 700 N N . GLN A 1 95 ? -12.156 -2.871 -14.654 1.00 90.50 95 GLN A N 1
ATOM 701 C CA . GLN A 1 95 ? -11.528 -4.154 -14.332 1.00 90.50 95 GLN A CA 1
ATOM 702 C C . GLN A 1 95 ? -10.556 -4.051 -13.150 1.00 90.50 95 GLN A C 1
ATOM 704 O O . GLN A 1 95 ? -10.232 -5.071 -12.548 1.00 90.50 95 GLN A O 1
ATOM 709 N N . GLY A 1 96 ? -10.084 -2.842 -12.841 1.00 92.69 96 GLY A N 1
ATOM 710 C CA . GLY A 1 96 ? -9.237 -2.574 -11.691 1.00 92.69 96 GLY A CA 1
ATOM 711 C C . GLY A 1 96 ? -10.041 -2.469 -10.402 1.00 92.69 96 GLY A C 1
ATOM 712 O O . GLY A 1 96 ? -11.229 -2.126 -10.393 1.00 92.69 96 GLY A O 1
ATOM 713 N N . GLU A 1 97 ? -9.368 -2.720 -9.289 1.00 95.00 97 GLU A N 1
ATOM 714 C CA . GLU A 1 97 ? -9.953 -2.582 -7.964 1.00 95.00 97 GLU A CA 1
ATOM 715 C C . GLU A 1 97 ? -9.060 -1.791 -7.006 1.00 95.00 97 GLU A C 1
ATOM 717 O O . GLU A 1 97 ? -7.834 -1.762 -7.123 1.00 95.00 97 GLU A O 1
ATOM 722 N N . VAL A 1 98 ? -9.690 -1.147 -6.031 1.00 96.81 98 VAL A N 1
ATOM 723 C CA . VAL A 1 98 ? -9.004 -0.472 -4.935 1.00 96.81 98 VAL A CA 1
ATOM 724 C C . VAL A 1 98 ? -9.536 -0.977 -3.601 1.00 96.81 98 VAL A C 1
ATOM 726 O O . VAL A 1 98 ? -10.740 -0.932 -3.337 1.00 96.81 98 VAL A O 1
ATOM 729 N N . LEU A 1 99 ? -8.616 -1.438 -2.754 1.00 97.62 99 LEU A N 1
ATOM 730 C CA . LEU A 1 99 ? -8.885 -1.806 -1.369 1.00 97.62 99 LEU A CA 1
ATOM 731 C C . LEU A 1 99 ? -8.457 -0.653 -0.461 1.00 97.62 99 LEU A C 1
ATOM 733 O O . LEU A 1 99 ? -7.272 -0.332 -0.353 1.00 97.62 99 LEU A O 1
ATOM 737 N N . LEU A 1 100 ? -9.418 -0.008 0.192 1.00 97.06 100 LEU A N 1
ATOM 738 C CA . LEU A 1 100 ? -9.162 1.038 1.175 1.00 97.06 100 LEU A CA 1
ATOM 739 C C . LEU A 1 100 ? -9.116 0.421 2.574 1.00 97.06 100 LEU A C 1
ATOM 741 O O . LEU A 1 100 ? -10.153 0.052 3.123 1.00 97.06 100 LEU A O 1
ATOM 745 N N . MET A 1 101 ? -7.926 0.357 3.171 1.00 97.44 101 MET A N 1
ATOM 746 C CA . MET A 1 101 ? -7.762 -0.149 4.535 1.00 97.44 101 MET A CA 1
ATOM 747 C C . MET A 1 101 ? -8.270 0.880 5.547 1.00 97.44 101 MET A C 1
ATOM 749 O O . MET A 1 101 ? -7.961 2.062 5.422 1.00 97.44 101 MET A O 1
ATOM 753 N N . VAL A 1 102 ? -9.016 0.460 6.567 1.00 96.75 102 VAL A N 1
ATOM 754 C CA . VAL A 1 102 ? -9.526 1.333 7.637 1.00 96.75 102 VAL A CA 1
ATOM 755 C C . VAL A 1 102 ? -9.252 0.688 8.988 1.00 96.75 102 VAL A C 1
ATOM 757 O O . VAL A 1 102 ? -9.614 -0.459 9.218 1.00 96.75 102 VAL A O 1
ATOM 760 N N . GLY A 1 103 ? -8.617 1.419 9.901 1.00 95.38 103 GLY A N 1
ATOM 761 C CA . GLY A 1 103 ? -8.282 0.898 11.227 1.00 95.38 103 GLY A CA 1
ATOM 762 C C . GLY A 1 103 ? -7.207 1.713 11.937 1.00 95.38 103 GLY A C 1
ATOM 763 O O . GLY A 1 103 ? -6.398 2.399 11.302 1.00 95.38 103 GLY A O 1
ATOM 764 N N . LEU A 1 104 ? -7.161 1.620 13.264 1.00 93.94 104 LEU A N 1
ATOM 765 C CA . LEU A 1 104 ? -6.168 2.326 14.079 1.00 93.94 104 LEU A CA 1
ATOM 766 C C . LEU A 1 104 ? -4.732 1.874 13.761 1.00 93.94 104 LEU A C 1
ATOM 768 O O . LEU A 1 104 ? -4.512 0.763 13.272 1.00 93.94 104 LEU A O 1
ATOM 772 N N . PRO A 1 105 ? -3.714 2.712 14.012 1.00 91.31 105 PRO A N 1
ATOM 773 C CA . PRO A 1 105 ? -2.329 2.249 14.056 1.00 91.31 105 PRO A CA 1
ATOM 774 C C . PRO A 1 105 ? -2.183 1.001 14.946 1.00 91.31 105 PRO A C 1
ATOM 776 O O . PRO A 1 105 ? -2.881 0.866 15.949 1.00 91.31 105 PRO A O 1
ATOM 779 N N . GLY A 1 106 ? -1.343 0.046 14.541 1.00 89.62 106 GLY A N 1
ATOM 780 C CA . GLY A 1 106 ? -1.190 -1.232 15.250 1.00 89.62 106 GLY A CA 1
ATOM 781 C C . GLY A 1 106 ? -2.356 -2.222 15.098 1.00 89.62 106 GLY A C 1
ATOM 782 O O . GLY A 1 106 ? -2.264 -3.335 15.601 1.00 89.62 106 GLY A O 1
ATOM 783 N N . SER A 1 107 ? -3.432 -1.885 14.371 1.00 93.50 107 SER A N 1
ATOM 784 C CA . SER A 1 107 ? -4.571 -2.801 14.198 1.00 93.50 107 SER A CA 1
ATOM 785 C C . SER A 1 107 ? -4.308 -3.979 13.260 1.00 93.50 107 SER A C 1
ATOM 787 O O . SER A 1 107 ? -5.121 -4.884 13.225 1.00 93.50 107 SER A O 1
ATOM 789 N N . GLY A 1 108 ? -3.193 -4.012 12.522 1.00 93.25 108 GLY A N 1
ATOM 790 C CA . GLY A 1 108 ? -2.859 -5.120 11.613 1.00 93.25 108 GLY A CA 1
ATOM 791 C C . GLY A 1 108 ? -3.215 -4.901 10.137 1.00 93.25 108 GLY A C 1
ATOM 792 O O . GLY A 1 108 ? -3.080 -5.830 9.350 1.00 93.25 108 GLY A O 1
ATOM 793 N N . LYS A 1 109 ? -3.599 -3.683 9.727 1.00 95.31 109 LYS A N 1
ATOM 794 C CA . LYS A 1 109 ? -3.902 -3.340 8.317 1.00 95.31 109 LYS A CA 1
ATOM 795 C C . LYS A 1 109 ? -2.822 -3.792 7.330 1.00 95.31 109 LYS A C 1
ATOM 797 O O . LYS A 1 109 ? -3.126 -4.546 6.414 1.00 95.31 109 LYS A O 1
ATOM 802 N N . SER A 1 110 ? -1.566 -3.407 7.559 1.00 93.12 110 SER A N 1
ATOM 803 C CA . SER A 1 110 ? -0.436 -3.766 6.694 1.00 93.12 110 SER A CA 1
ATOM 804 C C . SER A 1 110 ? -0.198 -5.272 6.638 1.00 93.12 110 SER A C 1
ATOM 806 O O . SER A 1 110 ? 0.161 -5.815 5.596 1.00 93.12 110 SER A O 1
ATOM 808 N N . HIS A 1 111 ? -0.423 -5.966 7.756 1.00 94.00 111 HIS A N 1
ATOM 809 C CA . HIS A 1 111 ? -0.325 -7.421 7.810 1.00 94.00 111 HIS A CA 1
ATOM 810 C C . HIS A 1 111 ? -1.424 -8.072 6.963 1.00 94.00 111 HIS A C 1
ATOM 812 O O . HIS A 1 111 ? -1.121 -8.910 6.115 1.00 94.00 111 HIS A O 1
ATOM 818 N N . TRP A 1 112 ? -2.674 -7.629 7.126 1.00 96.75 112 TRP A N 1
ATOM 819 C CA . TRP A 1 112 ? -3.799 -8.090 6.316 1.00 96.75 112 TRP A CA 1
ATOM 820 C C . TRP A 1 112 ? -3.571 -7.816 4.826 1.00 96.75 112 TRP A C 1
ATOM 822 O O . TRP A 1 112 ? -3.703 -8.722 4.012 1.00 96.75 112 TRP A O 1
ATOM 832 N N . ALA A 1 113 ? -3.139 -6.602 4.472 1.00 97.19 113 ALA A N 1
ATOM 833 C CA . ALA A 1 113 ? -2.859 -6.206 3.095 1.00 97.19 113 ALA A CA 1
ATOM 834 C C . ALA A 1 113 ? -1.822 -7.130 2.443 1.00 97.19 113 ALA A C 1
ATOM 836 O O . ALA A 1 113 ? -2.065 -7.675 1.370 1.00 97.19 113 ALA A O 1
ATOM 837 N N . ARG A 1 114 ? -0.689 -7.376 3.112 1.00 95.81 114 ARG A N 1
ATOM 838 C CA . ARG A 1 114 ? 0.359 -8.272 2.598 1.00 95.81 114 ARG A CA 1
ATOM 839 C C . ARG A 1 114 ? -0.100 -9.728 2.523 1.00 95.81 114 ARG A C 1
ATOM 841 O O . ARG A 1 114 ? 0.290 -10.427 1.592 1.00 95.81 114 ARG A O 1
ATOM 848 N N . ALA A 1 115 ? -0.918 -10.192 3.468 1.00 97.25 115 ALA A N 1
ATOM 849 C CA . ALA A 1 115 ? -1.510 -11.527 3.408 1.00 97.25 115 ALA A CA 1
ATOM 850 C C . ALA A 1 115 ? -2.458 -11.661 2.206 1.00 97.25 115 ALA A C 1
ATOM 852 O O . ALA A 1 115 ? -2.336 -12.613 1.440 1.00 97.25 115 ALA A O 1
ATOM 853 N N . HIS A 1 116 ? -3.312 -10.662 1.978 1.00 97.12 116 HIS A N 1
ATOM 854 C CA . HIS A 1 116 ? -4.221 -10.607 0.837 1.00 97.12 116 HIS A CA 1
ATOM 855 C C . HIS A 1 116 ? -3.463 -10.617 -0.499 1.00 97.12 116 HIS A C 1
ATOM 857 O O . HIS A 1 116 ? -3.810 -11.357 -1.412 1.00 97.12 116 HIS A O 1
ATOM 863 N N . MET A 1 117 ? -2.362 -9.868 -0.600 1.00 96.38 117 MET A N 1
ATOM 864 C CA . MET A 1 117 ? -1.491 -9.888 -1.782 1.00 96.38 117 MET A CA 1
ATOM 865 C C . MET A 1 117 ? -0.876 -11.266 -2.052 1.00 96.38 117 MET A C 1
ATOM 867 O O . MET A 1 117 ? -0.752 -11.659 -3.207 1.00 96.38 117 MET A O 1
ATOM 871 N N . LYS A 1 118 ? -0.489 -11.999 -1.000 1.00 96.31 118 LYS A N 1
ATOM 872 C CA . LYS A 1 118 ? 0.061 -13.359 -1.122 1.00 96.31 118 LYS A CA 1
ATOM 873 C C . LYS A 1 118 ? -0.997 -14.388 -1.516 1.00 96.31 118 LYS A C 1
ATOM 875 O O . LYS A 1 118 ? -0.666 -15.345 -2.202 1.00 96.31 118 LYS A O 1
ATOM 880 N N . GLN A 1 119 ? -2.236 -14.200 -1.066 1.00 96.50 119 GLN A N 1
ATOM 881 C CA . GLN A 1 119 ? -3.373 -15.060 -1.411 1.00 96.50 119 GLN A CA 1
ATOM 882 C C . GLN A 1 119 ? -3.885 -14.809 -2.834 1.00 96.50 119 GLN A C 1
ATOM 884 O O . GLN A 1 119 ? -4.439 -15.720 -3.439 1.00 96.50 119 GLN A O 1
ATOM 889 N N . HIS A 1 120 ? -3.654 -13.605 -3.366 1.00 94.00 120 HIS A N 1
ATOM 890 C CA . HIS A 1 120 ? -4.100 -13.174 -4.691 1.00 94.00 120 HIS A CA 1
ATOM 891 C C . HIS A 1 120 ? -2.936 -12.685 -5.576 1.00 94.00 120 HIS A C 1
ATOM 893 O O . HIS A 1 120 ? -2.910 -11.512 -5.980 1.00 94.00 120 HIS A O 1
ATOM 899 N N . PRO A 1 121 ? -1.935 -13.538 -5.876 1.00 90.75 121 PRO A N 1
ATOM 900 C CA . PRO A 1 121 ? -0.784 -13.147 -6.689 1.00 90.75 121 PRO A CA 1
ATOM 901 C C . PRO A 1 121 ? -1.179 -12.729 -8.115 1.00 90.75 121 PRO A C 1
ATOM 903 O O . PRO A 1 121 ? -0.537 -11.859 -8.702 1.00 90.75 121 PRO A O 1
ATOM 906 N N . GLU A 1 122 ? -2.267 -13.286 -8.653 1.00 89.38 122 GLU A N 1
ATOM 907 C CA . GLU A 1 122 ? -2.829 -12.970 -9.968 1.00 89.38 122 GLU A CA 1
ATOM 908 C C . GLU A 1 122 ? -3.321 -11.524 -10.077 1.00 89.38 122 GLU A C 1
ATOM 910 O O . GLU A 1 122 ? -3.333 -10.948 -11.163 1.00 89.38 122 GLU A O 1
ATOM 915 N N . LYS A 1 123 ? -3.710 -10.914 -8.951 1.00 90.44 123 LYS A N 1
ATOM 916 C CA . LYS A 1 123 ? -4.198 -9.533 -8.918 1.00 90.44 123 LYS A CA 1
ATOM 917 C C . LYS A 1 123 ? -3.080 -8.511 -9.000 1.00 90.44 123 LYS A C 1
ATOM 919 O O . LYS A 1 123 ? -3.350 -7.373 -9.375 1.00 90.44 123 LYS A O 1
ATOM 924 N N . GLN A 1 124 ? -1.849 -8.882 -8.644 1.00 90.56 124 GLN A N 1
ATOM 925 C CA . GLN A 1 124 ? -0.686 -7.991 -8.701 1.00 90.56 124 GLN A CA 1
ATOM 926 C C . GLN A 1 124 ? -0.939 -6.626 -8.033 1.00 90.56 124 GLN A C 1
ATOM 928 O O . GLN A 1 124 ? -0.627 -5.567 -8.585 1.00 90.56 124 GLN A O 1
ATOM 933 N N . TYR A 1 125 ? -1.552 -6.645 -6.846 1.00 94.31 125 TYR A N 1
ATOM 934 C CA . TYR A 1 125 ? -1.861 -5.429 -6.099 1.00 94.31 125 TYR A CA 1
ATOM 935 C C . TYR A 1 125 ? -0.610 -4.580 -5.848 1.00 94.31 125 TYR A C 1
ATOM 937 O O . TYR A 1 125 ? 0.440 -5.079 -5.444 1.00 94.31 125 TYR A O 1
ATOM 945 N N . ARG A 1 126 ? -0.750 -3.265 -6.003 1.00 94.44 126 ARG A N 1
ATOM 946 C CA . ARG A 1 126 ? 0.261 -2.284 -5.602 1.00 94.44 126 ARG A CA 1
ATOM 947 C C . ARG A 1 126 ? -0.100 -1.724 -4.231 1.00 94.44 126 ARG A C 1
ATOM 949 O O . ARG A 1 126 ? -1.137 -1.075 -4.078 1.00 94.44 126 ARG A O 1
ATOM 956 N N . LEU A 1 127 ? 0.754 -1.981 -3.244 1.00 95.69 127 LEU A N 1
ATOM 957 C CA . LEU A 1 127 ? 0.583 -1.489 -1.880 1.00 95.69 127 LEU A CA 1
ATOM 958 C C . LEU A 1 127 ? 1.051 -0.034 -1.777 1.00 95.69 127 LEU A C 1
ATOM 960 O O . LEU A 1 127 ? 2.206 0.275 -2.058 1.00 95.69 127 LEU A O 1
ATOM 964 N N . LEU A 1 128 ? 0.143 0.854 -1.385 1.00 95.38 128 LEU A N 1
ATOM 965 C CA . LEU A 1 128 ? 0.376 2.283 -1.211 1.00 95.38 128 LEU A CA 1
ATOM 966 C C . LEU A 1 128 ? 0.185 2.640 0.265 1.00 95.38 128 LEU A C 1
ATOM 968 O O . LEU A 1 128 ? -0.935 2.900 0.711 1.00 95.38 128 LEU A O 1
ATOM 972 N N . GLY A 1 129 ? 1.284 2.669 1.012 1.00 92.06 129 GLY A N 1
ATOM 973 C CA . GLY A 1 129 ? 1.312 3.043 2.422 1.00 92.06 129 GLY A CA 1
ATOM 974 C C . GLY A 1 129 ? 2.534 3.893 2.760 1.00 92.06 129 GLY A C 1
ATOM 975 O O . GLY A 1 129 ? 3.478 4.027 1.976 1.00 92.06 129 GLY A O 1
ATOM 976 N N . THR A 1 130 ? 2.479 4.566 3.911 1.00 86.81 130 THR A N 1
ATOM 977 C CA . THR A 1 130 ? 3.559 5.474 4.326 1.00 86.81 130 THR A CA 1
ATOM 978 C C . THR A 1 130 ? 4.822 4.683 4.671 1.00 86.81 130 THR A C 1
ATOM 980 O O . THR A 1 130 ? 5.919 5.126 4.344 1.00 86.81 130 THR A O 1
ATOM 983 N N . GLU A 1 131 ? 4.673 3.500 5.271 1.00 82.81 131 GLU A N 1
ATOM 984 C CA . GLU A 1 131 ? 5.796 2.632 5.643 1.00 82.81 131 GLU A CA 1
ATOM 985 C C . GLU A 1 131 ? 6.562 2.123 4.415 1.00 82.81 131 GLU A C 1
ATOM 987 O O . GLU A 1 131 ? 7.791 2.114 4.418 1.00 82.81 131 GLU A O 1
ATOM 992 N N . GLU A 1 132 ? 5.862 1.791 3.326 1.00 83.50 132 GLU A N 1
ATOM 993 C CA . GLU A 1 132 ? 6.476 1.377 2.058 1.00 83.50 132 GLU A CA 1
ATOM 994 C C . GLU A 1 132 ? 7.381 2.480 1.481 1.00 83.50 132 GLU A C 1
ATOM 996 O O . GLU A 1 132 ? 8.461 2.205 0.949 1.00 83.50 132 GLU A O 1
ATOM 1001 N N . LEU A 1 133 ? 6.978 3.746 1.629 1.00 82.44 133 LEU A N 1
ATOM 1002 C CA . LEU A 1 133 ? 7.790 4.884 1.199 1.00 82.44 133 LEU A CA 1
ATOM 1003 C C . LEU A 1 133 ? 8.966 5.138 2.138 1.00 82.44 133 LEU A C 1
ATOM 1005 O O . LEU A 1 133 ? 10.071 5.392 1.663 1.00 82.44 133 LEU A O 1
ATOM 1009 N N . LEU A 1 134 ? 8.758 5.043 3.452 1.00 79.19 134 LEU A N 1
ATOM 1010 C CA . LEU A 1 134 ? 9.822 5.241 4.440 1.00 79.19 134 LEU A CA 1
ATOM 1011 C C . LEU A 1 134 ? 10.922 4.189 4.326 1.00 79.19 134 LEU A C 1
ATOM 1013 O O . LEU A 1 134 ? 12.095 4.537 4.439 1.00 79.19 134 LEU A O 1
ATOM 1017 N N . ALA A 1 135 ? 10.567 2.935 4.033 1.00 75.38 135 ALA A N 1
ATOM 1018 C CA . ALA A 1 135 ? 11.532 1.864 3.785 1.00 75.38 135 ALA A CA 1
ATOM 1019 C C . ALA A 1 135 ? 12.496 2.189 2.625 1.00 75.38 135 ALA A C 1
ATOM 1021 O O . ALA A 1 135 ? 13.613 1.675 2.575 1.00 75.38 135 ALA A O 1
ATOM 1022 N N . SER A 1 136 ? 12.085 3.074 1.711 1.00 65.56 136 SER A N 1
ATOM 1023 C CA . SER A 1 136 ? 12.876 3.491 0.550 1.00 65.56 136 SER A CA 1
ATOM 1024 C C . SER A 1 136 ? 13.807 4.687 0.832 1.00 65.56 136 SER A C 1
ATOM 1026 O O . SER A 1 136 ? 14.682 4.992 0.018 1.00 65.56 136 SER A O 1
ATOM 1028 N N . VAL A 1 137 ? 13.664 5.374 1.973 1.00 66.00 137 VAL A N 1
ATOM 1029 C CA . VAL A 1 137 ? 14.453 6.572 2.321 1.00 66.00 137 VAL A CA 1
ATOM 1030 C C . VAL A 1 137 ? 15.835 6.181 2.884 1.00 66.00 137 VAL A C 1
ATOM 1032 O O . VAL A 1 137 ? 16.010 5.144 3.523 1.00 66.00 137 VAL A O 1
ATOM 1035 N N . ILE A 1 138 ? 16.875 6.986 2.620 1.00 58.59 138 ILE A N 1
ATOM 1036 C CA . ILE A 1 138 ? 18.207 6.800 3.228 1.00 58.59 138 ILE A CA 1
ATOM 1037 C C . ILE A 1 138 ? 18.136 7.092 4.722 1.00 58.59 138 ILE A C 1
ATOM 1039 O O . ILE A 1 138 ? 17.711 8.169 5.124 1.00 58.59 138 ILE A O 1
ATOM 1043 N N . SER A 1 139 ? 18.609 6.141 5.531 1.00 55.22 139 SER A N 1
ATOM 1044 C CA . SER A 1 139 ? 18.884 6.332 6.952 1.00 55.22 139 SER A CA 1
ATOM 1045 C C . SER A 1 139 ? 19.860 7.500 7.133 1.00 55.22 139 SER A C 1
ATOM 1047 O O . SER A 1 139 ? 21.058 7.359 6.903 1.00 55.22 139 SER A O 1
ATOM 1049 N N . GLY A 1 140 ? 19.327 8.670 7.481 1.00 50.28 140 GLY A N 1
ATOM 1050 C CA . GLY A 1 140 ? 20.081 9.902 7.702 1.00 50.28 140 GLY A CA 1
ATOM 1051 C C . GLY A 1 140 ? 19.175 11.134 7.615 1.00 50.28 140 GLY A C 1
ATOM 1052 O O . GLY A 1 140 ? 18.680 11.470 6.544 1.00 50.28 140 GLY A O 1
ATOM 1053 N N . GLY A 1 141 ? 18.929 11.801 8.747 1.00 56.50 141 GLY A N 1
ATOM 1054 C CA . GLY A 1 141 ? 18.116 13.025 8.849 1.00 56.50 141 GLY A CA 1
ATOM 1055 C C . GLY A 1 141 ? 17.016 12.953 9.917 1.00 56.50 141 GLY A C 1
ATOM 1056 O O . GLY A 1 141 ? 16.725 11.882 10.446 1.00 56.50 141 GLY A O 1
ATOM 1057 N N . GLN A 1 142 ? 16.396 14.097 10.241 1.00 59.56 142 GLN A N 1
ATOM 1058 C CA . GLN A 1 142 ? 15.277 14.158 11.193 1.00 59.56 142 GLN A CA 1
ATOM 1059 C C . GLN A 1 142 ? 14.046 13.435 10.625 1.00 59.56 142 GLN A C 1
ATOM 1061 O O . GLN A 1 142 ? 13.384 13.917 9.706 1.00 59.56 142 GLN A O 1
ATOM 1066 N N . ARG A 1 143 ? 13.745 12.265 11.195 1.00 63.88 143 ARG A N 1
ATOM 1067 C CA . ARG A 1 143 ? 12.711 11.315 10.752 1.00 63.88 143 ARG A CA 1
ATOM 1068 C C . ARG A 1 143 ? 11.302 11.902 10.636 1.00 63.88 143 ARG A C 1
ATOM 1070 O O . ARG A 1 143 ? 10.550 11.493 9.757 1.00 63.88 143 ARG A O 1
ATOM 1077 N N . GLU A 1 144 ? 10.966 12.899 11.448 1.00 61.91 144 GLU A N 1
ATOM 1078 C CA . GLU A 1 144 ? 9.679 13.603 11.367 1.00 61.91 144 GLU A CA 1
ATOM 1079 C C . GLU A 1 144 ? 9.486 14.328 10.026 1.00 61.91 144 GLU A C 1
ATOM 1081 O O . GLU A 1 144 ? 8.408 14.261 9.433 1.00 61.91 144 GLU A O 1
ATOM 1086 N N . SER A 1 145 ? 10.552 14.933 9.488 1.00 69.75 145 SER A N 1
ATOM 1087 C CA . SER A 1 145 ? 10.538 15.552 8.157 1.00 69.75 145 SER A CA 1
ATOM 1088 C C . SER A 1 145 ? 10.264 14.507 7.070 1.00 69.75 145 SER A C 1
ATOM 1090 O O . SER A 1 145 ? 9.451 14.730 6.170 1.00 69.75 145 SER A O 1
ATOM 1092 N N . TRP A 1 146 ? 10.856 13.315 7.201 1.00 74.88 146 TRP A N 1
ATOM 1093 C CA . TRP A 1 146 ? 10.647 12.204 6.271 1.00 74.88 146 TRP A CA 1
ATOM 1094 C C . TRP A 1 146 ? 9.228 11.644 6.328 1.00 74.88 146 TRP A C 1
ATOM 1096 O O . TRP A 1 146 ? 8.647 11.373 5.283 1.00 74.88 146 TRP A O 1
ATOM 1106 N N . LEU A 1 147 ? 8.634 11.525 7.516 1.00 78.25 147 LEU A N 1
ATOM 1107 C CA . LEU A 1 147 ? 7.238 11.111 7.683 1.00 78.25 147 LEU A CA 1
ATOM 1108 C C . LEU A 1 147 ? 6.271 12.080 6.997 1.00 78.25 147 LEU A C 1
ATOM 1110 O O . LEU A 1 147 ? 5.366 11.657 6.273 1.00 78.25 147 LEU A O 1
ATOM 1114 N N . GLN A 1 148 ? 6.480 13.384 7.184 1.00 81.31 148 GLN A N 1
ATOM 1115 C CA . GLN A 1 148 ? 5.658 14.406 6.544 1.00 81.31 148 GLN A CA 1
ATOM 1116 C C . GLN A 1 148 ? 5.817 14.381 5.018 1.00 81.31 148 GLN A C 1
ATOM 1118 O O . GLN A 1 148 ? 4.821 14.413 4.290 1.00 81.31 148 GLN A O 1
ATOM 1123 N N . GLN A 1 149 ? 7.051 14.264 4.525 1.00 82.00 149 GLN A N 1
ATOM 1124 C CA . GLN A 1 149 ? 7.329 14.146 3.095 1.00 82.00 149 GLN A CA 1
ATOM 1125 C C . GLN A 1 149 ? 6.757 12.858 2.494 1.00 82.00 149 GLN A C 1
ATOM 1127 O O . GLN A 1 149 ? 6.158 12.909 1.423 1.00 82.00 149 GLN A O 1
ATOM 1132 N N . ALA A 1 150 ? 6.875 11.722 3.184 1.00 85.12 150 ALA A N 1
ATOM 1133 C CA . ALA A 1 150 ? 6.308 10.447 2.758 1.00 85.12 150 ALA A CA 1
ATOM 1134 C C . ALA A 1 150 ? 4.780 10.527 2.676 1.00 85.12 150 ALA A C 1
ATOM 1136 O O . ALA A 1 150 ? 4.200 10.097 1.686 1.00 85.12 150 ALA A O 1
ATOM 1137 N N . SER A 1 151 ? 4.123 11.155 3.655 1.00 85.38 151 SER A N 1
ATOM 1138 C CA . SER A 1 151 ? 2.673 11.389 3.630 1.00 85.38 151 SER A CA 1
ATOM 1139 C C . SER A 1 151 ? 2.237 12.264 2.441 1.00 85.38 151 SER A C 1
ATOM 1141 O O . SER A 1 151 ? 1.250 11.964 1.757 1.00 85.38 151 SER A O 1
ATOM 1143 N N . GLN A 1 152 ? 3.002 13.319 2.137 1.00 87.50 152 GLN A N 1
ATOM 1144 C CA . GLN A 1 152 ? 2.746 14.178 0.979 1.00 87.50 152 GLN A CA 1
ATOM 1145 C C . GLN A 1 152 ? 2.965 13.426 -0.343 1.00 87.50 152 GLN A C 1
ATOM 1147 O O . GLN A 1 152 ? 2.107 13.466 -1.223 1.00 87.50 152 GLN A O 1
ATOM 1152 N N . CYS A 1 153 ? 4.073 12.694 -0.458 1.00 89.38 153 CYS A N 1
ATOM 1153 C CA . CYS A 1 153 ? 4.396 11.865 -1.617 1.00 89.38 153 CYS A CA 1
ATOM 1154 C C . CYS A 1 153 ? 3.315 10.804 -1.857 1.00 89.38 153 CYS A C 1
ATOM 1156 O O . CYS A 1 153 ? 2.823 10.657 -2.973 1.00 89.38 153 CYS A O 1
ATOM 1158 N N . LEU A 1 154 ? 2.869 10.128 -0.796 1.00 91.94 154 LEU A N 1
ATOM 1159 C CA . LEU A 1 154 ? 1.800 9.139 -0.855 1.00 91.94 154 LEU A CA 1
ATOM 1160 C C . LEU A 1 154 ? 0.496 9.738 -1.381 1.00 91.94 154 LEU A C 1
ATOM 1162 O O . LEU A 1 154 ? -0.189 9.111 -2.181 1.00 91.94 154 LEU A O 1
ATOM 1166 N N . THR A 1 155 ? 0.163 10.965 -0.978 1.00 92.38 155 THR A N 1
ATOM 1167 C CA . THR A 1 155 ? -1.031 11.659 -1.479 1.00 92.38 155 THR A CA 1
ATOM 1168 C C . THR A 1 155 ? -0.977 11.846 -2.996 1.00 92.38 155 THR A C 1
ATOM 1170 O O . THR A 1 155 ? -1.987 11.661 -3.674 1.00 92.38 155 THR A O 1
ATOM 1173 N N . ASP A 1 156 ? 0.190 12.176 -3.545 1.00 92.81 156 ASP A N 1
ATOM 1174 C CA . ASP A 1 156 ? 0.359 12.340 -4.988 1.00 92.81 156 ASP A CA 1
ATOM 1175 C C . ASP A 1 156 ? 0.443 10.989 -5.717 1.00 92.81 156 ASP A C 1
ATOM 1177 O O . ASP A 1 156 ? -0.148 10.839 -6.788 1.00 92.81 156 ASP A O 1
ATOM 1181 N N . LEU A 1 157 ? 1.058 9.970 -5.108 1.00 93.75 157 LEU A N 1
ATOM 1182 C CA . LEU A 1 157 ? 1.045 8.593 -5.615 1.00 93.75 157 LEU A CA 1
ATOM 1183 C C . LEU A 1 157 ? -0.373 8.032 -5.714 1.00 93.75 157 LEU A C 1
ATOM 1185 O O . LEU A 1 157 ? -0.706 7.412 -6.717 1.00 93.75 157 LEU A O 1
ATOM 1189 N N . ILE A 1 158 ? -1.232 8.302 -4.729 1.00 95.94 158 ILE A N 1
ATOM 1190 C CA . ILE A 1 158 ? -2.642 7.897 -4.756 1.00 95.94 158 ILE A CA 1
ATOM 1191 C C . ILE A 1 158 ? -3.379 8.550 -5.935 1.00 95.94 158 ILE A C 1
ATOM 1193 O O . ILE A 1 158 ? -4.156 7.879 -6.611 1.00 95.94 158 ILE A O 1
ATOM 1197 N N . LYS A 1 159 ? -3.117 9.831 -6.233 1.00 95.75 159 LYS A N 1
ATOM 1198 C CA . LYS A 1 159 ? -3.715 10.512 -7.399 1.00 95.75 159 LYS A CA 1
ATOM 1199 C C . LYS A 1 159 ? -3.225 9.924 -8.723 1.00 95.75 159 LYS A C 1
ATOM 1201 O O . LYS A 1 159 ? -4.012 9.773 -9.648 1.00 95.75 159 LYS A O 1
ATOM 1206 N N . MET A 1 160 ? -1.939 9.590 -8.828 1.00 94.12 160 MET A N 1
ATOM 1207 C CA . MET A 1 160 ? -1.389 8.954 -10.032 1.00 94.12 160 MET A CA 1
ATOM 1208 C C . MET A 1 160 ? -1.931 7.528 -10.213 1.00 94.12 160 MET A C 1
ATOM 1210 O O . MET A 1 160 ? -2.312 7.134 -11.316 1.00 94.12 160 MET A O 1
ATOM 1214 N N . ALA A 1 161 ? -2.040 6.771 -9.120 1.00 95.06 161 ALA A N 1
ATOM 1215 C CA . ALA A 1 161 ? -2.649 5.446 -9.107 1.00 95.06 161 ALA A CA 1
ATOM 1216 C C . ALA A 1 161 ? -4.108 5.489 -9.578 1.00 95.06 161 ALA A C 1
ATOM 1218 O O . ALA A 1 161 ? -4.519 4.663 -10.386 1.00 95.06 161 ALA A O 1
ATOM 1219 N N . SER A 1 162 ? -4.877 6.500 -9.167 1.00 95.25 162 SER A N 1
ATOM 1220 C CA . SER A 1 162 ? -6.276 6.634 -9.587 1.00 95.25 162 SER A CA 1
ATOM 1221 C C . SER A 1 162 ? -6.447 6.974 -11.072 1.00 95.25 162 SER A C 1
ATOM 1223 O O . SER A 1 162 ? -7.536 6.826 -11.631 1.00 95.25 162 SER A O 1
ATOM 1225 N N . GLN A 1 163 ? -5.381 7.426 -11.736 1.00 93.56 163 GLN A N 1
ATOM 1226 C CA . GLN A 1 163 ? -5.391 7.731 -13.162 1.00 93.56 163 GLN A CA 1
ATOM 1227 C C . GLN A 1 163 ? -5.031 6.527 -14.037 1.00 93.56 163 GLN A C 1
ATOM 1229 O O . GLN A 1 163 ? -5.384 6.524 -15.217 1.00 93.56 163 GLN A O 1
ATOM 1234 N N . THR A 1 164 ? -4.400 5.500 -13.465 1.00 91.44 164 THR A N 1
ATOM 1235 C CA . THR A 1 164 ? -3.832 4.360 -14.191 1.00 91.44 164 THR A CA 1
ATOM 1236 C C . THR A 1 164 ? -4.576 3.060 -13.859 1.00 91.44 164 THR A C 1
ATOM 1238 O O . THR A 1 164 ? -4.735 2.735 -12.681 1.00 91.44 164 THR A O 1
ATOM 1241 N N . PRO A 1 165 ? -5.040 2.286 -14.861 1.00 91.50 165 PRO A N 1
ATOM 1242 C CA . PRO A 1 165 ? -5.650 0.980 -14.618 1.00 91.50 165 PRO A CA 1
ATOM 1243 C C . PRO A 1 165 ? -4.723 0.050 -13.822 1.00 91.50 165 PRO A C 1
ATOM 1245 O O . PRO A 1 165 ? -3.524 -0.033 -14.094 1.00 91.50 165 PRO A O 1
ATOM 1248 N N . GLY A 1 166 ? -5.268 -0.622 -12.810 1.00 93.38 166 GLY A N 1
ATOM 1249 C CA . GLY A 1 166 ? -4.480 -1.408 -11.865 1.00 93.38 166 GLY A CA 1
ATOM 1250 C C . GLY A 1 166 ? -5.282 -1.838 -10.646 1.00 93.38 166 GLY A C 1
ATOM 1251 O O . GLY A 1 166 ? -6.400 -1.366 -10.435 1.00 93.38 166 GLY A O 1
ATOM 1252 N N . ASN A 1 167 ? -4.678 -2.717 -9.847 1.00 95.69 167 ASN A N 1
ATOM 1253 C CA . ASN A 1 167 ? -5.200 -3.125 -8.550 1.00 95.69 167 ASN A CA 1
ATOM 1254 C C . ASN A 1 167 ? -4.355 -2.481 -7.447 1.00 95.69 167 ASN A C 1
ATOM 1256 O O . ASN A 1 167 ? -3.126 -2.585 -7.458 1.00 95.69 167 ASN A O 1
ATOM 1260 N N . TYR A 1 168 ? -4.998 -1.798 -6.504 1.00 97.25 168 TYR A N 1
ATOM 1261 C CA . TYR A 1 168 ? -4.320 -0.982 -5.494 1.00 97.25 168 TYR A CA 1
ATOM 1262 C C . TYR A 1 168 ? -4.810 -1.306 -4.087 1.00 97.25 168 TYR A C 1
ATOM 1264 O O . TYR A 1 168 ? -5.996 -1.546 -3.876 1.00 97.25 168 TYR A O 1
ATOM 1272 N N . ILE A 1 169 ? -3.909 -1.248 -3.108 1.00 98.06 169 ILE A N 1
ATOM 1273 C CA . ILE A 1 169 ? -4.259 -1.299 -1.686 1.00 98.06 169 ILE A CA 1
ATOM 1274 C C . ILE A 1 169 ? -3.762 -0.016 -1.034 1.00 98.06 169 ILE A C 1
ATOM 1276 O O . ILE A 1 169 ? -2.574 0.287 -1.090 1.00 98.06 169 ILE A O 1
ATOM 1280 N N . LEU A 1 170 ? -4.666 0.745 -0.425 1.00 97.38 170 LEU A N 1
ATOM 1281 C CA . LEU A 1 170 ? -4.356 1.997 0.259 1.00 97.38 170 LEU A CA 1
ATOM 1282 C C . LEU A 1 170 ? -4.190 1.725 1.758 1.00 97.38 170 LEU A C 1
ATOM 1284 O O . LEU A 1 170 ? -5.162 1.776 2.518 1.00 97.38 170 LEU A O 1
ATOM 1288 N N . ASP A 1 171 ? -2.959 1.441 2.178 1.00 94.81 171 ASP A N 1
ATOM 1289 C CA . ASP A 1 171 ? -2.610 1.075 3.552 1.00 94.81 171 ASP A CA 1
ATOM 1290 C C . ASP A 1 171 ? -2.299 2.309 4.407 1.00 94.81 171 ASP A C 1
ATOM 1292 O O . ASP A 1 171 ? -1.160 2.678 4.693 1.00 94.81 171 ASP A O 1
ATOM 1296 N N . GLN A 1 172 ? -3.368 2.998 4.794 1.00 91.25 172 GLN A N 1
ATOM 1297 C CA . GLN A 1 172 ? -3.340 4.074 5.780 1.00 91.25 172 GLN A CA 1
ATOM 1298 C C . GLN A 1 172 ? -4.458 3.852 6.800 1.00 91.25 172 GLN A C 1
ATOM 1300 O O . GLN A 1 172 ? -5.333 3.014 6.614 1.00 91.25 172 GLN A O 1
ATOM 1305 N N . SER A 1 173 ? -4.465 4.606 7.901 1.00 88.38 173 SER A N 1
ATOM 1306 C CA . SER A 1 173 ? -5.483 4.414 8.947 1.00 88.38 173 SER A CA 1
ATOM 1307 C C . SER A 1 173 ? -6.899 4.787 8.497 1.00 88.38 173 SER A C 1
ATOM 1309 O O . SER A 1 173 ? -7.860 4.175 8.952 1.00 88.38 173 SER A O 1
ATOM 1311 N N . ASN A 1 174 ? -7.033 5.789 7.615 1.00 91.19 174 ASN A N 1
ATOM 1312 C CA . ASN A 1 174 ? -8.297 6.197 6.982 1.00 91.19 174 ASN A CA 1
ATOM 1313 C C . ASN A 1 174 ? -9.493 6.321 7.957 1.00 91.19 174 ASN A C 1
ATOM 1315 O O . ASN A 1 174 ? -10.639 6.038 7.613 1.00 91.19 174 ASN A O 1
ATOM 1319 N N . VAL A 1 175 ? -9.229 6.775 9.187 1.00 90.00 175 VAL A N 1
ATOM 1320 C CA . VAL A 1 175 ? -10.210 6.820 10.289 1.00 90.00 175 VAL A CA 1
ATOM 1321 C C . VAL A 1 175 ? -11.277 7.905 10.112 1.00 90.00 175 VAL A C 1
ATOM 1323 O O . VAL A 1 175 ? -12.374 7.797 10.660 1.00 90.00 175 VAL A O 1
ATOM 1326 N N . LEU A 1 176 ? -10.972 8.924 9.303 1.00 90.12 176 LEU A N 1
ATOM 1327 C CA . LEU A 1 176 ? -11.851 10.048 9.000 1.00 90.12 176 LEU A CA 1
ATOM 1328 C C . LEU A 1 176 ? -12.731 9.787 7.781 1.00 90.12 176 LEU A C 1
ATOM 1330 O O . LEU A 1 176 ? -12.230 9.473 6.701 1.00 90.12 176 LEU A O 1
ATOM 1334 N N . PHE A 1 177 ? -14.025 10.067 7.927 1.00 89.81 177 PHE A N 1
ATOM 1335 C CA . PHE A 1 177 ? -15.008 10.008 6.844 1.00 89.81 177 PHE A CA 1
ATOM 1336 C C . PHE A 1 177 ? -14.594 10.817 5.607 1.00 89.81 177 PHE A C 1
ATOM 1338 O O . PHE A 1 177 ? -14.585 10.299 4.493 1.00 89.81 177 PHE A O 1
ATOM 1345 N N . SER A 1 178 ? -14.200 12.078 5.803 1.00 89.00 178 SER A N 1
ATOM 1346 C CA . SER A 1 178 ? -13.827 12.983 4.711 1.00 89.00 178 SER A CA 1
ATOM 1347 C C . SER A 1 178 ? -12.615 12.479 3.926 1.00 89.00 178 SER A C 1
ATOM 1349 O O . SER A 1 178 ? -12.612 12.527 2.697 1.00 89.00 178 SER A O 1
ATOM 1351 N N . ALA A 1 179 ? -11.611 11.943 4.624 1.00 88.56 179 ALA A N 1
ATOM 1352 C CA . ALA A 1 179 ? -10.415 11.385 4.004 1.00 88.56 179 ALA A CA 1
ATOM 1353 C C . ALA A 1 179 ? -10.729 10.125 3.184 1.00 88.56 179 ALA A C 1
ATOM 1355 O O . ALA A 1 179 ? -10.187 9.965 2.091 1.00 88.56 179 ALA A O 1
ATOM 1356 N N . ARG A 1 180 ? -11.621 9.256 3.685 1.00 91.88 180 ARG A N 1
ATOM 1357 C CA . ARG A 1 180 ? -12.101 8.079 2.945 1.00 91.88 180 ARG A CA 1
ATOM 1358 C C . ARG A 1 180 ? -12.835 8.490 1.677 1.00 91.88 180 ARG A C 1
ATOM 1360 O O . ARG A 1 180 ? -12.417 8.095 0.592 1.00 91.88 180 ARG A O 1
ATOM 1367 N N . ARG A 1 181 ? -13.861 9.339 1.813 1.00 91.38 181 ARG A N 1
ATOM 1368 C CA . ARG A 1 181 ? -14.693 9.793 0.690 1.00 91.38 181 ARG A CA 1
ATOM 1369 C C . ARG A 1 181 ? -13.852 10.431 -0.409 1.00 91.38 181 ARG A C 1
ATOM 1371 O O . ARG A 1 181 ? -14.010 10.077 -1.569 1.00 91.38 181 ARG A O 1
ATOM 1378 N N . TYR A 1 182 ? -12.920 11.312 -0.045 1.00 92.25 182 TYR A N 1
ATOM 1379 C CA . TYR A 1 182 ? -12.010 11.928 -1.010 1.00 92.25 182 TYR A CA 1
ATOM 1380 C C . TYR A 1 182 ? -11.225 10.882 -1.816 1.00 92.25 182 TYR A C 1
ATOM 1382 O O . TYR A 1 182 ? -11.210 10.938 -3.043 1.00 92.25 182 TYR A O 1
ATOM 1390 N N . LYS A 1 183 ? -10.609 9.895 -1.149 1.00 94.25 183 LYS A N 1
ATOM 1391 C CA . LYS A 1 183 ? -9.834 8.849 -1.835 1.00 94.25 183 LYS A CA 1
ATOM 1392 C C . LYS A 1 183 ? -10.716 7.983 -2.723 1.00 94.25 183 LYS A C 1
ATOM 1394 O O . LYS A 1 183 ? -10.374 7.765 -3.875 1.00 94.25 183 LYS A O 1
ATOM 1399 N N . LEU A 1 184 ? -11.867 7.541 -2.230 1.00 93.94 184 LEU A N 1
ATOM 1400 C CA . LEU A 1 184 ? -12.796 6.699 -2.990 1.00 93.94 184 LEU A CA 1
ATOM 1401 C C . LEU A 1 184 ? -13.369 7.415 -4.222 1.00 93.94 184 LEU A C 1
ATOM 1403 O O . LEU A 1 184 ? -13.593 6.783 -5.256 1.00 93.94 184 LEU A O 1
ATOM 1407 N N . GLN A 1 185 ? -13.541 8.738 -4.155 1.00 93.69 185 GLN A N 1
ATOM 1408 C CA . GLN A 1 185 ? -13.922 9.558 -5.306 1.00 93.69 185 GLN A CA 1
ATOM 1409 C C . GLN A 1 185 ? -12.828 9.622 -6.380 1.00 93.69 185 GLN A C 1
ATOM 1411 O O . GLN A 1 185 ? -13.158 9.604 -7.567 1.00 93.69 185 GLN A O 1
ATOM 1416 N N . LEU A 1 186 ? -11.541 9.638 -6.005 1.00 95.38 186 LEU A N 1
ATOM 1417 C CA . LEU A 1 186 ? -10.438 9.595 -6.979 1.00 95.38 186 LEU A CA 1
ATOM 1418 C C . LEU A 1 186 ? -10.481 8.323 -7.835 1.00 95.38 186 LEU A C 1
ATOM 1420 O O . LEU A 1 186 ? -10.188 8.375 -9.027 1.00 95.38 186 LEU A O 1
ATOM 1424 N N . PHE A 1 187 ? -10.892 7.202 -7.239 1.00 95.31 187 PHE A N 1
ATOM 1425 C CA . PHE A 1 187 ? -11.028 5.900 -7.899 1.00 95.31 187 PHE A CA 1
ATOM 1426 C C . PHE A 1 187 ? -12.433 5.662 -8.471 1.00 95.31 187 PHE A C 1
ATOM 1428 O O . PHE A 1 187 ? -12.894 4.526 -8.574 1.00 95.31 187 PHE A O 1
ATOM 1435 N N . THR A 1 188 ? -13.141 6.721 -8.868 1.00 93.25 188 THR A N 1
ATOM 1436 C CA . THR A 1 188 ? -14.405 6.561 -9.599 1.00 93.25 188 THR A CA 1
ATOM 1437 C C . THR A 1 188 ? -14.172 5.763 -10.886 1.00 93.25 188 THR A C 1
ATOM 1439 O O . THR A 1 188 ? -13.257 6.053 -11.661 1.00 93.25 188 THR A O 1
ATOM 1442 N N . GLY A 1 189 ? -15.001 4.738 -11.092 1.00 92.00 189 GLY A N 1
ATOM 1443 C CA . GLY A 1 189 ? -14.878 3.788 -12.198 1.00 92.00 189 GLY A CA 1
ATOM 1444 C C . GLY A 1 189 ? -14.044 2.544 -11.884 1.00 92.00 189 GLY A C 1
ATOM 1445 O O . GLY A 1 189 ? -13.984 1.670 -12.737 1.00 92.00 189 GLY A O 1
ATOM 1446 N N . PHE A 1 190 ? -13.432 2.440 -10.700 1.00 94.94 190 PHE A N 1
ATOM 1447 C CA . PHE A 1 190 ? -12.848 1.193 -10.190 1.00 94.94 190 PHE A CA 1
ATOM 1448 C C . PHE A 1 190 ? -13.870 0.411 -9.363 1.00 94.94 190 PHE A C 1
ATOM 1450 O O . PHE A 1 190 ? -14.824 0.986 -8.832 1.00 94.94 190 PHE A O 1
ATOM 1457 N N . ARG A 1 191 ? -13.622 -0.888 -9.168 1.00 94.06 191 ARG A N 1
ATOM 1458 C CA . ARG A 1 191 ? -14.267 -1.645 -8.086 1.00 94.06 191 ARG A CA 1
ATOM 1459 C C . ARG A 1 191 ? -13.691 -1.174 -6.752 1.00 94.06 191 ARG A C 1
ATOM 1461 O O . ARG A 1 191 ? -12.482 -1.236 -6.544 1.00 94.06 191 ARG A O 1
ATOM 1468 N N . ARG A 1 192 ? -14.534 -0.658 -5.860 1.00 94.62 192 ARG A N 1
ATOM 1469 C CA . ARG A 1 192 ? -14.106 -0.061 -4.588 1.00 94.62 192 ARG A CA 1
ATOM 1470 C C . ARG A 1 192 ? -14.542 -0.948 -3.434 1.00 94.62 192 ARG A C 1
ATOM 1472 O O . ARG A 1 192 ? -15.736 -1.179 -3.264 1.00 94.62 192 ARG A O 1
ATOM 1479 N N . ARG A 1 193 ? -13.585 -1.406 -2.628 1.00 95.50 193 ARG A N 1
ATOM 1480 C CA . ARG A 1 193 ? -13.854 -2.158 -1.399 1.00 95.50 193 ARG A CA 1
ATOM 1481 C C . ARG A 1 193 ? -13.186 -1.474 -0.211 1.00 95.50 193 ARG A C 1
ATOM 1483 O O . ARG A 1 193 ? -12.027 -1.064 -0.281 1.00 95.50 193 ARG A O 1
ATOM 1490 N N . VAL A 1 194 ? -13.919 -1.348 0.886 1.00 96.19 194 VAL A N 1
ATOM 1491 C CA . VAL A 1 194 ? -13.441 -0.796 2.153 1.00 96.19 194 VAL A CA 1
ATOM 1492 C C . VAL A 1 194 ? -13.243 -1.950 3.123 1.00 96.19 194 VAL A C 1
ATOM 1494 O O . VAL A 1 194 ? -14.192 -2.653 3.457 1.00 96.19 194 VAL A O 1
ATOM 1497 N N . VAL A 1 195 ? -12.008 -2.141 3.577 1.00 97.06 195 VAL A N 1
ATOM 1498 C CA . VAL A 1 195 ? -11.633 -3.240 4.472 1.00 97.06 195 VAL A CA 1
ATOM 1499 C C . VAL A 1 195 ? -11.389 -2.676 5.865 1.00 97.06 195 VAL A C 1
ATOM 1501 O O . VAL A 1 195 ? -10.422 -1.946 6.098 1.00 97.06 195 VAL A O 1
ATOM 1504 N N . VAL A 1 196 ? -12.281 -2.998 6.798 1.00 97.12 196 VAL A N 1
ATOM 1505 C CA . VAL A 1 196 ? -12.247 -2.524 8.181 1.00 97.12 196 VAL A CA 1
ATOM 1506 C C . VAL A 1 196 ? -11.546 -3.548 9.064 1.00 97.12 196 VAL A C 1
ATOM 1508 O O . VAL A 1 196 ? -12.048 -4.648 9.294 1.00 97.12 196 VAL A O 1
ATOM 1511 N N . VAL A 1 197 ? -10.388 -3.150 9.590 1.00 97.31 197 VAL A N 1
ATOM 1512 C CA . VAL A 1 197 ? -9.531 -3.958 10.461 1.00 97.31 197 VAL A CA 1
ATOM 1513 C C . VAL A 1 197 ? -9.584 -3.397 11.879 1.00 97.31 197 VAL A C 1
ATOM 1515 O O . VAL A 1 197 ? -8.833 -2.478 12.236 1.00 97.31 197 VAL A O 1
ATOM 1518 N N . VAL A 1 198 ? -10.499 -3.949 12.675 1.00 96.75 198 VAL A N 1
ATOM 1519 C CA . VAL A 1 198 ? -10.677 -3.639 14.099 1.00 96.75 198 VAL A CA 1
ATOM 1520 C C . VAL A 1 198 ? -10.588 -4.954 14.886 1.00 96.75 198 VAL A C 1
ATOM 1522 O O . VAL A 1 198 ? -11.564 -5.702 14.896 1.00 96.75 198 VAL A O 1
ATOM 1525 N N . PRO A 1 199 ? -9.426 -5.273 15.487 1.00 96.31 199 PRO A N 1
ATOM 1526 C CA . PRO A 1 199 ? -9.278 -6.407 16.401 1.00 96.31 199 PRO A CA 1
ATOM 1527 C C . PRO A 1 199 ? -9.971 -6.141 17.747 1.00 96.31 199 PRO A C 1
ATOM 1529 O O . PRO A 1 199 ? -10.352 -5.006 18.041 1.00 96.31 199 PRO A O 1
ATOM 1532 N N . SER A 1 200 ? -10.076 -7.169 18.597 1.00 95.94 200 SER A N 1
ATOM 1533 C CA . SER A 1 200 ? -10.478 -6.992 20.001 1.00 95.94 200 SER A CA 1
ATOM 1534 C C . SER A 1 200 ? -9.521 -6.063 20.758 1.00 95.94 200 SER A C 1
ATOM 1536 O O . SER A 1 200 ? -8.371 -5.869 20.356 1.00 95.94 200 SER A O 1
ATOM 1538 N N . ALA A 1 201 ? -9.986 -5.487 21.870 1.00 93.25 201 ALA A N 1
ATOM 1539 C CA . ALA A 1 201 ? -9.192 -4.568 22.686 1.00 93.25 201 ALA A CA 1
ATOM 1540 C C . ALA A 1 201 ? -7.856 -5.190 23.133 1.00 93.25 201 ALA A C 1
ATOM 1542 O O . ALA A 1 201 ? -6.802 -4.562 23.003 1.00 93.25 201 ALA A O 1
ATOM 1543 N N . ASP A 1 202 ? -7.896 -6.434 23.612 1.00 93.75 202 ASP A N 1
ATOM 1544 C CA . ASP A 1 202 ? -6.717 -7.150 24.108 1.00 93.75 202 ASP A CA 1
ATOM 1545 C C . ASP A 1 202 ? -5.744 -7.478 22.981 1.00 93.75 202 ASP A C 1
ATOM 1547 O O . ASP A 1 202 ? -4.534 -7.287 23.112 1.00 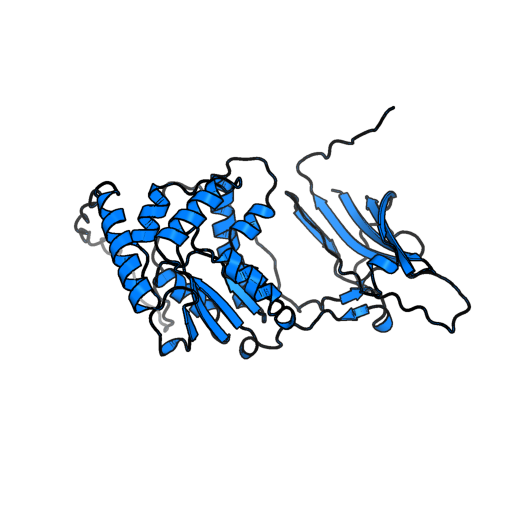93.75 202 ASP A O 1
ATOM 1551 N N . GLU A 1 203 ? -6.273 -7.892 21.831 1.00 95.06 203 GLU A N 1
ATOM 1552 C CA . GLU A 1 203 ? -5.475 -8.177 20.648 1.00 95.06 203 GLU A CA 1
ATOM 1553 C C . GLU A 1 203 ? -4.813 -6.908 20.102 1.00 95.06 203 GLU A C 1
ATOM 1555 O O . GLU A 1 203 ? -3.631 -6.918 19.752 1.00 95.06 203 GLU A O 1
ATOM 1560 N N . TRP A 1 204 ? -5.536 -5.786 20.076 1.00 93.94 204 TRP A N 1
ATOM 1561 C CA . TRP A 1 204 ? -4.984 -4.502 19.662 1.00 93.94 204 TRP A CA 1
ATOM 1562 C C . TRP A 1 204 ? -3.833 -4.061 20.573 1.00 93.94 204 TRP A C 1
ATOM 1564 O O . TRP A 1 204 ? -2.758 -3.707 20.082 1.00 93.94 204 TRP A O 1
ATOM 1574 N N . LYS A 1 205 ? -4.023 -4.151 21.897 1.00 91.69 205 LYS A N 1
ATOM 1575 C CA . LYS A 1 205 ? -2.986 -3.852 22.899 1.00 91.69 205 LYS A CA 1
ATOM 1576 C C . LYS A 1 205 ? -1.776 -4.773 22.739 1.00 91.69 205 LYS A C 1
ATOM 1578 O O . LYS A 1 205 ? -0.639 -4.296 22.752 1.00 91.69 205 LYS A O 1
ATOM 1583 N N . ARG A 1 206 ? -2.003 -6.073 22.517 1.00 93.88 206 ARG A N 1
ATOM 1584 C CA . ARG A 1 206 ? -0.939 -7.053 22.254 1.00 93.88 206 ARG A CA 1
ATOM 1585 C C . ARG A 1 206 ? -0.134 -6.682 21.011 1.00 93.88 206 ARG A C 1
ATOM 1587 O O . ARG A 1 206 ? 1.092 -6.640 21.081 1.00 93.88 206 ARG A O 1
ATOM 1594 N N . ARG A 1 207 ? -0.797 -6.374 19.888 1.00 92.56 207 ARG A N 1
ATOM 1595 C CA . ARG A 1 207 ? -0.138 -5.971 18.629 1.00 92.56 207 ARG A CA 1
ATOM 1596 C C . ARG A 1 207 ? 0.665 -4.685 18.793 1.00 92.56 207 ARG A C 1
ATOM 1598 O O . ARG A 1 207 ? 1.780 -4.601 18.287 1.00 92.56 207 ARG A O 1
ATOM 1605 N N . LEU A 1 208 ? 0.132 -3.704 19.521 1.00 87.69 208 LEU A N 1
ATOM 1606 C CA . LEU A 1 208 ? 0.825 -2.444 19.786 1.00 87.69 208 LEU A CA 1
ATOM 1607 C C . LEU A 1 208 ? 2.082 -2.658 20.650 1.00 87.69 208 LEU A C 1
ATOM 1609 O O . LEU A 1 208 ? 3.139 -2.104 20.351 1.00 87.69 208 LEU A O 1
ATOM 1613 N N . SER A 1 209 ? 1.991 -3.520 21.669 1.00 86.81 209 SER A N 1
ATOM 1614 C CA . SER A 1 209 ? 3.131 -3.926 22.503 1.00 86.81 209 SER A CA 1
ATOM 1615 C C . SER A 1 209 ? 4.196 -4.685 21.700 1.00 86.81 209 SER A C 1
ATOM 1617 O O . SER A 1 209 ? 5.390 -4.388 21.794 1.00 86.81 209 SER A O 1
ATOM 1619 N N . LEU A 1 210 ? 3.774 -5.613 20.834 1.00 86.62 210 LEU A N 1
ATOM 1620 C CA . LEU A 1 210 ? 4.675 -6.345 19.945 1.00 86.62 210 LEU A CA 1
ATOM 1621 C C . LEU A 1 210 ? 5.385 -5.403 18.963 1.00 86.62 210 LEU A C 1
ATOM 1623 O O . LEU A 1 210 ? 6.590 -5.516 18.761 1.00 86.62 210 LEU A O 1
ATOM 1627 N N . HIS A 1 211 ? 4.663 -4.438 18.388 1.00 80.44 211 HIS A N 1
ATOM 1628 C CA . HIS A 1 211 ? 5.245 -3.437 17.493 1.00 80.44 211 HIS A CA 1
ATOM 1629 C C . HIS A 1 211 ? 6.323 -2.609 18.202 1.00 80.44 211 HIS A C 1
ATOM 1631 O O . HIS A 1 211 ? 7.394 -2.388 17.646 1.00 80.44 211 HIS A O 1
ATOM 1637 N N . ARG A 1 212 ? 6.071 -2.211 19.457 1.00 77.25 212 ARG A N 1
ATOM 1638 C CA . ARG A 1 212 ? 7.032 -1.473 20.289 1.00 77.25 212 ARG A CA 1
ATOM 1639 C C . ARG A 1 212 ? 8.274 -2.299 20.651 1.00 77.25 212 ARG A C 1
ATOM 1641 O O . ARG A 1 212 ? 9.353 -1.732 20.771 1.00 77.25 212 ARG A O 1
ATOM 1648 N N . THR A 1 213 ? 8.135 -3.608 20.851 1.00 75.19 213 THR A N 1
ATOM 1649 C CA . THR A 1 213 ? 9.246 -4.501 21.241 1.00 75.19 213 THR A CA 1
ATOM 1650 C C . THR A 1 213 ? 10.052 -5.023 20.052 1.00 75.19 213 THR A C 1
ATOM 1652 O O . THR A 1 213 ? 11.253 -5.234 20.181 1.00 75.19 213 THR A O 1
ATOM 1655 N N . SER A 1 214 ? 9.439 -5.157 18.874 1.00 67.56 214 SER A N 1
ATOM 1656 C CA . SER A 1 214 ? 10.072 -5.708 17.662 1.00 67.56 214 SER A CA 1
ATOM 1657 C C . SER A 1 214 ? 10.913 -4.687 16.877 1.00 67.56 214 SER A C 1
ATOM 1659 O O . SER A 1 214 ? 11.173 -4.881 15.692 1.00 67.56 214 SER A O 1
ATOM 1661 N N . GLY A 1 215 ? 11.300 -3.569 17.500 1.00 58.62 215 GLY A N 1
ATOM 1662 C CA . GLY A 1 215 ? 12.027 -2.480 16.834 1.00 58.62 215 GLY A CA 1
ATOM 1663 C C . GLY A 1 215 ? 11.166 -1.616 15.904 1.00 58.62 215 GLY A C 1
ATOM 1664 O O . GLY A 1 215 ? 11.710 -0.850 15.110 1.00 58.62 215 GLY A O 1
ATOM 1665 N N . GLY A 1 216 ? 9.835 -1.727 15.984 1.00 61.31 216 GLY A N 1
ATOM 1666 C CA . GLY A 1 216 ? 8.922 -0.800 15.323 1.00 61.31 216 GLY A CA 1
ATOM 1667 C C . GLY A 1 216 ? 8.936 0.566 16.011 1.00 61.31 216 GLY A C 1
ATOM 1668 O O . GLY A 1 216 ? 9.085 0.662 17.230 1.00 61.31 216 GLY A O 1
ATOM 1669 N N . GLU A 1 217 ? 8.773 1.635 15.231 1.00 64.88 217 GLU A N 1
ATOM 1670 C CA . GLU A 1 217 ? 8.706 3.002 15.760 1.00 64.88 217 GLU A CA 1
ATOM 1671 C C . GLU A 1 217 ? 7.595 3.125 16.815 1.00 64.88 217 GLU A C 1
ATOM 1673 O O . GLU A 1 217 ? 6.471 2.638 16.627 1.00 64.88 217 GLU A O 1
ATOM 1678 N N . GLN A 1 218 ? 7.902 3.782 17.937 1.00 69.00 218 GLN A N 1
ATOM 1679 C CA . GLN A 1 218 ? 6.881 4.080 18.934 1.00 69.00 218 GLN A CA 1
ATOM 1680 C C . GLN A 1 218 ? 5.926 5.120 18.365 1.00 69.00 218 GLN A C 1
ATOM 1682 O O . GLN A 1 218 ? 6.305 6.254 18.081 1.00 69.00 218 GLN A O 1
ATOM 1687 N N . ILE A 1 219 ? 4.662 4.732 18.223 1.00 76.94 219 ILE A N 1
ATOM 1688 C CA . ILE A 1 219 ? 3.597 5.665 17.877 1.00 76.94 219 ILE A CA 1
ATOM 1689 C C . ILE A 1 219 ? 3.382 6.563 19.101 1.00 76.94 219 ILE A C 1
ATOM 1691 O O . ILE A 1 219 ? 3.021 6.036 20.157 1.00 76.94 219 ILE A O 1
ATOM 1695 N N . PRO A 1 220 ? 3.577 7.889 18.997 1.00 81.75 220 PRO A N 1
ATOM 1696 C CA . PRO A 1 220 ? 3.403 8.760 20.147 1.00 81.75 220 PRO A CA 1
ATOM 1697 C C . PRO A 1 220 ? 1.954 8.707 20.650 1.00 81.75 220 PRO A C 1
ATOM 1699 O O . PRO A 1 220 ? 1.007 8.680 19.854 1.00 81.75 220 PRO A O 1
ATOM 1702 N N . GLU A 1 221 ? 1.779 8.718 21.972 1.00 85.31 221 GLU A N 1
ATOM 1703 C CA . GLU A 1 221 ? 0.475 8.509 22.616 1.00 85.31 221 GLU A CA 1
ATOM 1704 C C . GLU A 1 221 ? -0.549 9.571 22.194 1.00 85.31 221 GLU A C 1
ATOM 1706 O O . GLU A 1 221 ? -1.654 9.244 21.771 1.00 85.31 221 GLU A O 1
ATOM 1711 N N . THR A 1 222 ? -0.174 10.852 22.199 1.00 87.88 222 THR A N 1
ATOM 1712 C CA . THR A 1 222 ? -1.095 11.954 21.871 1.00 87.88 222 THR A CA 1
ATOM 1713 C C . THR A 1 222 ? -1.709 11.854 20.457 1.00 87.88 222 THR A C 1
ATOM 1715 O O . THR A 1 222 ? -2.931 11.969 20.330 1.00 87.88 222 THR A O 1
ATOM 1718 N N . PRO A 1 223 ? -0.940 11.647 19.365 1.00 87.06 223 PRO A N 1
ATOM 1719 C CA . PRO A 1 223 ? -1.491 11.316 18.048 1.00 87.06 223 PRO A CA 1
ATOM 1720 C C . PRO A 1 223 ? -2.404 10.087 18.032 1.00 87.06 223 PRO A C 1
ATOM 1722 O O . PRO A 1 223 ? -3.425 10.111 17.345 1.00 87.06 223 PRO A O 1
ATOM 1725 N N . LEU A 1 224 ? -2.064 9.032 18.780 1.00 89.44 224 LEU A N 1
ATOM 1726 C CA . LEU A 1 224 ? -2.874 7.816 18.843 1.00 89.44 224 LEU A CA 1
ATOM 1727 C C . LEU A 1 224 ? -4.243 8.087 19.476 1.00 89.44 224 LEU A C 1
ATOM 1729 O O . LEU A 1 224 ? -5.264 7.744 18.879 1.00 89.44 224 LEU A O 1
ATOM 1733 N N . LEU A 1 225 ? -4.264 8.785 20.615 1.00 91.75 225 LEU A N 1
ATOM 1734 C CA . LEU A 1 225 ? -5.488 9.208 21.301 1.00 91.75 225 LEU A CA 1
ATOM 1735 C C . LEU A 1 225 ? -6.368 10.073 20.384 1.00 91.75 225 LEU A C 1
ATOM 1737 O O . LEU A 1 225 ? -7.575 9.858 20.275 1.00 91.75 225 LEU A O 1
ATOM 1741 N N . LYS A 1 226 ? -5.769 11.016 19.641 1.00 91.31 226 LYS A N 1
ATOM 1742 C CA . LYS A 1 226 ? -6.502 11.831 18.652 1.00 91.31 226 LYS A CA 1
ATOM 1743 C C . LYS A 1 226 ? -7.161 10.968 17.576 1.00 91.31 226 LYS A C 1
ATOM 1745 O O . LYS A 1 226 ? -8.314 11.207 17.224 1.00 91.31 226 LYS A O 1
ATOM 1750 N N . LEU A 1 227 ? -6.454 9.961 17.062 1.00 91.62 227 LEU A N 1
ATOM 1751 C CA . LEU A 1 227 ? -7.005 9.046 16.060 1.00 91.62 227 LEU A CA 1
ATOM 1752 C C . LEU A 1 227 ? -8.152 8.199 16.618 1.00 91.62 227 LEU A C 1
ATOM 1754 O O . LEU A 1 227 ? -9.124 7.999 15.895 1.00 91.62 227 LEU A O 1
ATOM 1758 N N . GLN A 1 228 ? -8.074 7.752 17.876 1.00 92.69 228 GLN A N 1
ATOM 1759 C CA . GLN A 1 228 ? -9.168 7.036 18.545 1.00 92.69 228 GLN A CA 1
ATOM 1760 C C . GLN A 1 228 ? -10.434 7.894 18.623 1.00 92.69 228 GLN A C 1
ATOM 1762 O O . GLN A 1 228 ? -11.495 7.454 18.189 1.00 92.69 228 GLN A O 1
ATOM 1767 N N . VAL A 1 229 ? -10.319 9.151 19.068 1.00 93.06 229 VAL A N 1
ATOM 1768 C CA . VAL A 1 229 ? -11.459 10.086 19.131 1.00 93.06 229 VAL A CA 1
ATOM 1769 C C . VAL A 1 229 ? -12.074 10.327 17.745 1.00 93.06 229 VAL A C 1
ATOM 1771 O O . VAL A 1 229 ? -13.299 10.373 17.589 1.00 93.06 229 VAL A O 1
ATOM 1774 N N . MET A 1 230 ? -11.224 10.476 16.725 1.00 91.19 230 MET A N 1
ATOM 1775 C CA . MET A 1 230 ? -11.621 10.791 15.349 1.00 91.19 230 MET A CA 1
ATOM 1776 C C . MET A 1 230 ? -12.175 9.592 14.570 1.00 91.19 230 MET A C 1
ATOM 1778 O O . MET A 1 230 ? -12.744 9.790 13.493 1.00 91.19 230 MET A O 1
ATOM 1782 N N . PHE A 1 231 ? -12.005 8.360 15.059 1.00 93.06 231 PHE A N 1
ATOM 1783 C CA . PHE A 1 231 ? -12.397 7.175 14.310 1.00 93.06 231 PHE A CA 1
ATOM 1784 C C . PHE A 1 231 ? -13.920 7.058 14.239 1.00 93.06 231 PHE A C 1
ATOM 1786 O O . PHE A 1 231 ? -14.627 6.916 15.236 1.00 93.06 231 PHE A O 1
ATOM 1793 N N . ARG A 1 232 ? -14.432 7.139 13.011 1.00 90.50 232 ARG A N 1
ATOM 1794 C CA . ARG A 1 232 ? -15.801 6.774 12.653 1.00 90.50 232 ARG A CA 1
ATOM 1795 C C . ARG A 1 232 ? -15.767 5.626 11.660 1.00 90.50 232 ARG A C 1
ATOM 1797 O O . ARG A 1 232 ? -15.040 5.721 10.662 1.00 90.50 232 ARG A O 1
ATOM 1804 N N . LEU A 1 233 ? -16.535 4.572 11.926 1.00 91.06 233 LEU A N 1
ATOM 1805 C CA . LEU A 1 233 ? -16.669 3.450 11.002 1.00 91.06 233 LEU A CA 1
ATOM 1806 C C . LEU A 1 233 ? -17.254 3.923 9.661 1.00 91.06 233 LEU A C 1
ATOM 1808 O O . LEU A 1 233 ? -17.959 4.934 9.612 1.00 91.06 233 LEU A O 1
ATOM 1812 N N . PRO A 1 234 ? -16.882 3.282 8.547 1.00 88.12 234 PRO A N 1
ATOM 1813 C CA . PRO A 1 234 ? -17.575 3.483 7.284 1.00 88.12 234 PRO A CA 1
ATOM 1814 C C . PRO A 1 234 ? -19.006 2.940 7.382 1.00 88.12 234 PRO A C 1
ATOM 1816 O O . PRO A 1 234 ? -19.247 1.907 7.994 1.00 88.12 234 PRO A O 1
ATOM 1819 N N . GLU A 1 235 ? -19.932 3.653 6.758 1.00 83.00 235 GLU A N 1
ATOM 1820 C CA . GLU A 1 235 ? -21.309 3.214 6.548 1.00 83.00 235 GLU A CA 1
ATOM 1821 C C . GLU A 1 235 ? -21.468 2.880 5.067 1.00 83.00 235 GLU A C 1
ATOM 1823 O O . GLU A 1 235 ? -20.786 3.473 4.224 1.00 83.00 235 GLU A O 1
ATOM 1828 N N . GLN A 1 236 ? -22.346 1.935 4.737 1.00 73.19 236 GLN A N 1
ATOM 1829 C CA . GLN A 1 236 ? -22.564 1.544 3.350 1.00 73.19 236 GLN A CA 1
ATOM 1830 C C . GLN A 1 236 ? -23.182 2.713 2.569 1.00 73.19 236 GLN A C 1
ATOM 1832 O O . GLN A 1 236 ? -24.315 3.122 2.815 1.00 73.19 236 GLN A O 1
ATOM 1837 N N . GLN A 1 237 ? -22.417 3.281 1.634 1.00 68.25 237 GLN A N 1
ATOM 1838 C CA . GLN A 1 237 ? -22.853 4.424 0.834 1.00 68.25 237 GLN A CA 1
ATOM 1839 C C . GLN A 1 237 ? -23.425 3.947 -0.496 1.00 68.25 237 GLN A C 1
ATOM 1841 O O . GLN A 1 237 ? -22.683 3.486 -1.363 1.00 68.25 237 GLN A O 1
ATOM 1846 N N . SER A 1 238 ? -24.734 4.125 -0.687 1.00 61.66 238 SER A N 1
ATOM 1847 C CA . SER A 1 238 ? -25.411 3.760 -1.940 1.00 61.66 238 SER A CA 1
ATOM 1848 C C . SER A 1 238 ? -24.820 4.491 -3.164 1.00 61.66 238 SER A C 1
ATOM 1850 O O . SER A 1 238 ? -24.681 3.911 -4.236 1.00 61.66 238 SER A O 1
ATOM 1852 N N . GLU A 1 239 ? -24.367 5.740 -2.990 1.00 66.06 239 GLU A N 1
ATOM 1853 C CA . GLU A 1 239 ? -23.839 6.590 -4.075 1.00 66.06 239 GLU A CA 1
ATOM 1854 C C . GLU A 1 239 ? -22.522 6.098 -4.694 1.00 66.06 239 GLU A C 1
ATOM 1856 O O . GLU A 1 239 ? -22.263 6.339 -5.873 1.00 66.06 239 GLU A O 1
ATOM 1861 N N . LEU A 1 240 ? -21.651 5.465 -3.904 1.00 68.56 240 LEU A N 1
ATOM 1862 C CA . LEU A 1 240 ? -20.296 5.116 -4.339 1.00 68.56 240 LEU A CA 1
ATOM 1863 C C . LEU A 1 240 ? -20.149 3.628 -4.693 1.00 68.56 240 LEU A C 1
ATOM 1865 O O . LEU A 1 240 ? -19.067 3.226 -5.118 1.00 68.56 240 LEU A O 1
ATOM 1869 N N . GLN A 1 241 ? -21.220 2.828 -4.608 1.00 74.12 241 GLN A N 1
ATOM 1870 C CA . GLN A 1 241 ? -21.198 1.385 -4.911 1.00 74.12 241 GLN A CA 1
ATOM 1871 C C . GLN A 1 241 ? -19.969 0.690 -4.296 1.00 74.12 241 GLN A C 1
ATOM 1873 O O . GLN A 1 241 ? -19.203 0.007 -4.977 1.00 74.12 241 GLN A O 1
ATOM 1878 N N . GLU A 1 242 ? -19.729 0.959 -3.013 1.00 86.12 242 GLU A N 1
ATOM 1879 C CA . GLU A 1 242 ? -18.588 0.424 -2.275 1.00 86.12 242 GLU A CA 1
ATOM 1880 C C . GLU A 1 242 ? -18.990 -0.851 -1.547 1.00 86.12 242 GLU A C 1
ATOM 1882 O O . GLU A 1 242 ? -20.038 -0.909 -0.903 1.00 86.12 242 GLU A O 1
ATOM 1887 N N . GLU A 1 243 ? -18.130 -1.861 -1.613 1.00 91.88 243 GLU A N 1
ATOM 1888 C CA . GLU A 1 243 ? -18.290 -3.071 -0.818 1.00 91.88 243 GLU A CA 1
ATOM 1889 C C . GLU A 1 243 ? -17.591 -2.895 0.531 1.00 91.88 243 GLU A C 1
ATOM 1891 O O . GLU A 1 243 ? -16.405 -2.567 0.587 1.00 91.88 243 GLU A O 1
ATOM 1896 N N . LEU A 1 244 ? -18.319 -3.107 1.624 1.00 94.00 244 LEU A N 1
ATOM 1897 C CA . LEU A 1 244 ? -17.786 -2.972 2.972 1.00 94.00 244 LEU A CA 1
ATOM 1898 C C . LEU A 1 244 ? -17.491 -4.352 3.570 1.00 94.00 244 LEU A C 1
ATOM 1900 O O . LEU A 1 244 ? -18.380 -5.192 3.663 1.00 94.00 244 LEU A O 1
ATOM 1904 N N . GLN A 1 245 ? -16.247 -4.570 3.996 1.00 95.06 245 GLN A N 1
ATOM 1905 C CA . GLN A 1 245 ? -15.783 -5.835 4.562 1.00 95.06 245 GLN A CA 1
ATOM 1906 C C . GLN A 1 245 ? -15.194 -5.623 5.960 1.00 95.06 245 GLN A C 1
ATOM 1908 O O . GLN A 1 245 ? -14.196 -4.922 6.122 1.00 95.06 245 GLN A O 1
ATOM 1913 N N . TYR A 1 246 ? -15.775 -6.280 6.961 1.00 95.31 246 TYR A N 1
ATOM 1914 C CA . TYR A 1 246 ? -15.227 -6.370 8.315 1.00 95.31 246 TYR A CA 1
ATOM 1915 C C . TYR A 1 246 ? -14.479 -7.695 8.460 1.00 95.31 246 TYR A C 1
ATOM 1917 O O . TYR A 1 246 ? -15.060 -8.748 8.211 1.00 95.31 246 TYR A O 1
ATOM 1925 N N . VAL A 1 247 ? -13.188 -7.652 8.808 1.00 95.50 247 VAL A N 1
ATOM 1926 C CA . VAL A 1 247 ? -12.314 -8.846 8.741 1.00 95.50 247 VAL A CA 1
ATOM 1927 C C . VAL A 1 247 ? -11.968 -9.472 10.090 1.00 95.50 247 VAL A C 1
ATOM 1929 O O . VAL A 1 247 ? -11.453 -10.584 10.113 1.00 95.50 247 VAL A O 1
ATOM 1932 N N . GLU A 1 248 ? -12.226 -8.783 11.203 1.00 94.38 248 GLU A N 1
ATOM 1933 C CA . GLU A 1 248 ? -11.938 -9.298 12.550 1.00 94.38 248 GLU A CA 1
ATOM 1934 C C . GLU A 1 248 ? -13.176 -9.208 13.441 1.00 94.38 248 GLU A C 1
ATOM 1936 O O . GLU A 1 248 ? -13.842 -10.216 13.657 1.00 94.38 248 GLU A O 1
ATOM 1941 N N . LEU A 1 249 ? -13.528 -8.011 13.918 1.00 95.06 249 LEU A N 1
ATOM 1942 C CA . LEU A 1 249 ? -14.786 -7.807 14.635 1.00 95.06 249 LEU A CA 1
ATOM 1943 C C . LEU A 1 249 ? -15.931 -7.436 13.685 1.00 95.06 249 LEU A C 1
ATOM 1945 O O . LEU A 1 249 ? -15.717 -6.640 12.763 1.00 95.06 249 LEU A O 1
ATOM 1949 N N . PRO A 1 250 ? -17.158 -7.933 13.936 1.00 94.62 250 PRO A N 1
ATOM 1950 C CA . PRO A 1 250 ? -18.344 -7.471 13.226 1.00 94.62 250 PRO A CA 1
ATOM 1951 C C . PRO A 1 250 ? -18.628 -5.998 13.544 1.00 94.62 250 PRO A C 1
ATOM 1953 O O . PRO A 1 250 ? -18.177 -5.462 14.561 1.00 94.62 250 PRO A O 1
ATOM 1956 N N . GLN A 1 251 ? -19.404 -5.344 12.677 1.00 94.19 251 GLN A N 1
ATOM 1957 C CA . GLN A 1 251 ? -19.664 -3.903 12.729 1.00 94.19 251 GLN A CA 1
ATOM 1958 C C . GLN A 1 251 ? -20.124 -3.409 14.107 1.00 94.19 251 GLN A C 1
ATOM 1960 O O . GLN A 1 251 ? -19.587 -2.422 14.606 1.00 94.19 251 GLN A O 1
ATOM 1965 N N . GLU A 1 252 ? -21.080 -4.098 14.727 1.00 93.94 252 GLU A N 1
ATOM 1966 C CA . GLU A 1 252 ? -21.680 -3.710 16.011 1.00 93.94 252 GLU A CA 1
ATOM 1967 C C . GLU A 1 252 ? -20.652 -3.733 17.150 1.00 93.94 252 GLU A C 1
ATOM 1969 O O . GLU A 1 252 ? -20.507 -2.761 17.892 1.00 93.94 252 GLU A O 1
ATOM 1974 N N . GLN A 1 253 ? -19.871 -4.814 17.243 1.00 95.19 253 GLN A N 1
ATOM 1975 C CA . GLN A 1 253 ? -18.829 -4.968 18.262 1.00 95.19 253 GLN A CA 1
ATOM 1976 C C . GLN A 1 253 ? -17.675 -3.986 18.034 1.00 95.19 253 GLN A C 1
ATOM 1978 O O . GLN A 1 253 ? -17.182 -3.370 18.978 1.00 95.19 253 GLN A O 1
ATOM 1983 N N . ALA A 1 254 ? -17.274 -3.784 16.775 1.00 94.75 254 ALA A N 1
ATOM 1984 C CA . ALA A 1 254 ? -16.271 -2.789 16.416 1.00 94.75 254 ALA A CA 1
ATOM 1985 C C . ALA A 1 254 ? -16.734 -1.369 16.781 1.00 94.75 254 ALA A C 1
ATOM 1987 O O . ALA A 1 254 ? -15.936 -0.558 17.248 1.00 94.75 254 ALA A O 1
ATOM 1988 N N . GLN A 1 255 ? -18.019 -1.057 16.590 1.00 94.75 255 GLN A N 1
ATOM 1989 C CA . GLN A 1 255 ? -18.587 0.243 16.932 1.00 94.75 255 GLN A CA 1
ATOM 1990 C C . GLN A 1 255 ? -18.580 0.485 18.441 1.00 94.75 255 GLN A C 1
ATOM 1992 O O . GLN A 1 255 ? -18.137 1.553 18.865 1.00 94.75 255 GLN A O 1
ATOM 1997 N N . ALA A 1 256 ? -19.022 -0.495 19.233 1.00 95.38 256 ALA A N 1
ATOM 1998 C CA . ALA A 1 256 ? -19.005 -0.416 20.692 1.00 95.38 256 ALA A CA 1
ATOM 1999 C C . ALA A 1 256 ? -17.577 -0.193 21.219 1.00 95.38 256 ALA A C 1
ATOM 2001 O O . ALA A 1 256 ? -17.322 0.774 21.937 1.00 95.38 256 ALA A O 1
ATOM 2002 N N . LEU A 1 257 ? -16.617 -0.994 20.745 1.00 94.75 257 LEU A N 1
ATOM 2003 C CA . LEU A 1 257 ? -15.210 -0.862 21.123 1.00 94.75 257 LEU A CA 1
ATOM 2004 C C . LEU A 1 257 ? -14.638 0.523 20.777 1.00 94.75 257 LEU A C 1
ATOM 2006 O O . LEU A 1 257 ? -13.937 1.137 21.579 1.00 94.75 257 LEU A O 1
ATOM 2010 N N . LEU A 1 258 ? -14.925 1.046 19.582 1.00 94.00 258 LEU A N 1
ATOM 2011 C CA . LEU A 1 258 ? -14.432 2.364 19.171 1.00 94.00 258 LEU A CA 1
ATOM 2012 C C . LEU A 1 258 ? -15.081 3.513 19.950 1.00 94.00 258 LEU A C 1
ATOM 2014 O O . LEU A 1 258 ? -14.428 4.536 20.161 1.00 94.00 258 LEU A O 1
ATOM 2018 N N . GLN A 1 259 ? -16.333 3.362 20.391 1.00 94.19 259 GLN A N 1
ATOM 2019 C CA . GLN A 1 259 ? -16.975 4.329 21.283 1.00 94.19 259 GLN A CA 1
ATOM 2020 C C . GLN A 1 259 ? -16.300 4.348 22.656 1.00 94.19 259 GLN A C 1
ATOM 2022 O O . GLN A 1 259 ? -15.983 5.427 23.156 1.00 94.19 259 GLN A O 1
ATOM 2027 N N . GLU A 1 260 ? -16.029 3.180 23.238 1.00 94.50 260 GLU A N 1
ATOM 2028 C CA . GLU A 1 260 ? -15.315 3.058 24.512 1.00 94.50 260 GLU A CA 1
ATOM 2029 C C . GLU A 1 260 ? -13.912 3.671 24.432 1.00 94.50 260 GLU A C 1
ATOM 2031 O O . GLU A 1 260 ? -13.594 4.582 25.201 1.00 94.50 260 GLU A O 1
ATOM 2036 N N . LEU A 1 261 ? -13.116 3.264 23.436 1.00 92.81 261 LEU A N 1
ATOM 2037 C CA . LEU A 1 261 ? -11.765 3.790 23.211 1.00 92.81 261 LEU A CA 1
ATOM 2038 C C . LEU A 1 261 ? -11.770 5.299 22.938 1.00 92.81 261 LEU A C 1
ATOM 2040 O O . LEU A 1 261 ? -10.903 6.022 23.425 1.00 92.81 261 LEU A O 1
ATOM 2044 N N . GLY A 1 262 ? -12.738 5.796 22.164 1.00 92.94 262 GLY A N 1
ATOM 2045 C CA . GLY A 1 262 ? -12.880 7.222 21.883 1.00 92.94 262 GLY A CA 1
ATOM 2046 C C . GLY A 1 262 ? -13.216 8.035 23.136 1.00 92.94 262 GLY A C 1
ATOM 2047 O O . GLY A 1 262 ? -12.650 9.110 23.338 1.00 92.94 262 GLY A O 1
ATOM 2048 N N . ASN A 1 263 ? -14.093 7.518 23.999 1.00 93.38 263 ASN A N 1
ATOM 2049 C CA . ASN A 1 263 ? -14.470 8.164 25.256 1.00 93.38 263 ASN A CA 1
ATOM 2050 C C . ASN A 1 263 ? -13.310 8.186 26.258 1.00 93.38 263 ASN A C 1
ATOM 2052 O O . ASN A 1 263 ? -13.076 9.212 26.897 1.00 93.38 263 ASN A O 1
ATOM 2056 N N . GLU A 1 264 ? -12.571 7.083 26.382 1.00 91.88 264 GLU A N 1
ATOM 2057 C CA . GLU A 1 264 ? -11.364 7.010 27.209 1.00 91.88 264 GLU A CA 1
ATOM 2058 C C . GLU A 1 264 ? -10.296 7.989 26.703 1.00 91.88 264 GLU A C 1
ATOM 2060 O O . GLU A 1 264 ? -9.799 8.821 27.464 1.00 91.88 264 GLU A O 1
ATOM 2065 N N . ALA A 1 265 ? -10.025 7.989 25.396 1.00 92.25 265 ALA A N 1
ATOM 2066 C CA . ALA A 1 265 ? -9.045 8.884 24.793 1.00 92.25 265 ALA A CA 1
ATOM 2067 C C . ALA A 1 265 ? -9.399 10.366 24.967 1.00 92.25 265 ALA A C 1
ATOM 2069 O O . ALA A 1 265 ? -8.522 11.197 25.201 1.00 92.25 265 ALA A O 1
ATOM 2070 N N . GLN A 1 266 ? -10.688 10.710 24.912 1.00 91.81 266 GLN A N 1
ATOM 2071 C CA . GLN A 1 266 ? -11.160 12.073 25.136 1.00 91.81 266 GLN A CA 1
ATOM 2072 C C . GLN A 1 266 ? -10.932 12.558 26.578 1.00 91.81 266 GLN A C 1
ATOM 2074 O O . GLN A 1 266 ? -10.770 13.763 26.774 1.00 91.81 266 GLN A O 1
ATOM 2079 N N . ARG A 1 267 ? -10.918 11.650 27.566 1.00 91.81 267 ARG A N 1
ATOM 2080 C CA . ARG A 1 267 ? -10.614 11.959 28.977 1.00 91.81 267 ARG A CA 1
ATOM 2081 C C . ARG A 1 267 ? -9.117 12.153 29.218 1.00 91.81 267 ARG A C 1
ATOM 2083 O O . ARG A 1 267 ? -8.748 12.945 30.075 1.00 91.81 267 ARG A O 1
ATOM 2090 N N . LEU A 1 268 ? -8.280 11.425 28.478 1.00 90.38 268 LEU A N 1
ATOM 2091 C CA . LEU A 1 268 ? -6.819 11.478 28.596 1.00 90.38 268 LEU A CA 1
ATOM 2092 C C . LEU A 1 268 ? -6.201 12.654 27.831 1.00 90.38 268 LEU A C 1
ATOM 2094 O O . LEU A 1 268 ? -5.142 13.154 28.206 1.00 90.38 268 LEU A O 1
ATOM 2098 N N . LEU A 1 269 ? -6.845 13.106 26.753 1.00 87.69 269 LEU A N 1
ATOM 2099 C CA . LEU A 1 269 ? -6.397 14.288 26.028 1.00 87.69 269 LEU A CA 1
ATOM 2100 C C . LEU A 1 269 ? -6.625 15.551 26.875 1.00 87.69 269 LEU A C 1
ATOM 2102 O O . LEU A 1 269 ? -7.710 15.717 27.438 1.00 87.69 269 LEU A O 1
ATOM 2106 N N . PRO A 1 270 ? -5.654 16.485 26.921 1.00 81.25 270 PRO A N 1
ATOM 2107 C CA . PRO A 1 270 ? -5.859 17.758 27.594 1.00 81.25 270 PRO A CA 1
ATOM 2108 C C . PRO A 1 270 ? -7.092 18.448 26.998 1.00 81.25 270 PRO A C 1
ATOM 2110 O O . PRO A 1 270 ? -7.276 18.394 25.772 1.00 81.25 270 PRO A O 1
ATOM 2113 N N . PRO A 1 271 ? -7.940 19.092 27.827 1.00 69.38 271 PRO A N 1
ATOM 2114 C CA . PRO A 1 271 ? -9.117 19.784 27.336 1.00 69.38 271 PRO A CA 1
ATOM 2115 C C . PRO A 1 271 ? -8.659 20.750 26.255 1.00 69.38 271 PRO A C 1
ATOM 2117 O O . PRO A 1 271 ? -7.836 21.634 26.500 1.00 69.38 271 PRO A O 1
ATOM 2120 N N . SER A 1 272 ? -9.146 20.543 25.029 1.00 58.72 272 SER A N 1
ATOM 2121 C CA . SER A 1 272 ? -8.862 21.475 23.953 1.00 58.72 272 SER A CA 1
ATOM 2122 C C . SER A 1 272 ? -9.331 22.835 24.448 1.00 58.72 272 SER A C 1
ATOM 2124 O O . SER A 1 272 ? -10.534 23.000 24.677 1.00 58.72 272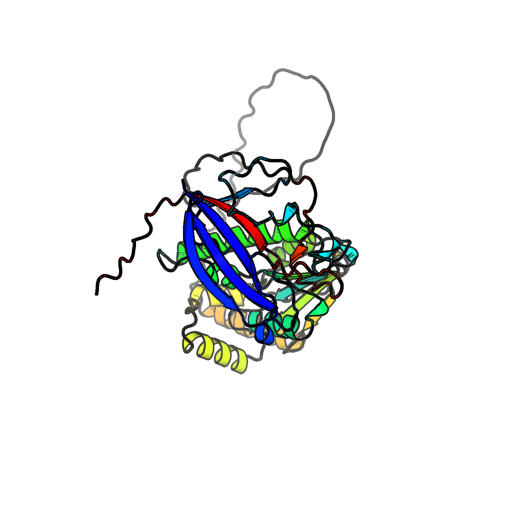 SER A O 1
ATOM 2126 N N . LEU A 1 273 ? -8.411 23.788 24.637 1.00 43.88 273 LEU A N 1
ATOM 2127 C CA . LEU A 1 273 ? -8.782 25.189 24.756 1.00 43.88 273 LEU A CA 1
ATOM 2128 C C . LEU A 1 273 ? -9.617 25.452 23.514 1.00 43.88 273 LEU A C 1
ATOM 2130 O O . LEU A 1 273 ? -9.091 25.462 22.398 1.00 43.88 273 LEU A O 1
ATOM 2134 N N . LYS A 1 274 ? -10.939 25.541 23.687 1.00 43.69 274 LYS A N 1
ATOM 2135 C CA . LYS A 1 274 ? -11.819 26.005 22.630 1.00 43.69 274 LYS A CA 1
ATOM 2136 C C . LYS A 1 274 ? -11.209 27.346 22.261 1.00 43.69 274 LYS A C 1
ATOM 2138 O O . LYS A 1 274 ? -11.285 28.276 23.056 1.00 43.69 274 LYS A O 1
ATOM 2143 N N . GLN A 1 275 ? -10.545 27.440 21.107 1.00 41.62 275 GLN A N 1
ATOM 2144 C CA . GLN A 1 275 ? -10.375 28.744 20.500 1.00 41.62 275 GLN A CA 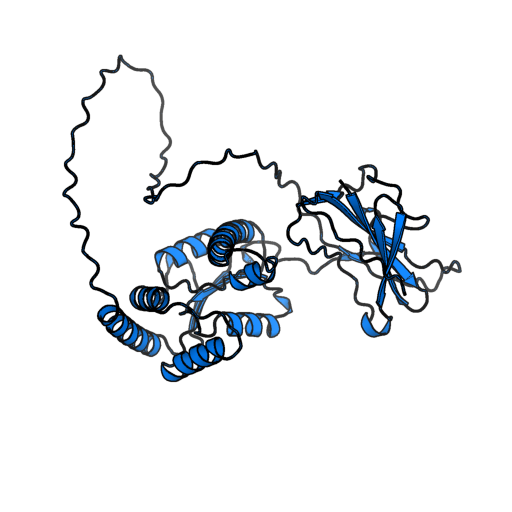1
ATOM 2145 C C . GLN A 1 275 ? -11.805 29.235 20.381 1.00 41.62 275 GLN A C 1
ATOM 2147 O O . GLN A 1 275 ? -12.584 28.672 19.604 1.00 41.62 275 GLN A O 1
ATOM 2152 N N . GLU A 1 276 ? -12.183 30.184 21.240 1.00 37.94 276 GLU A N 1
ATOM 2153 C CA . GLU A 1 276 ? -13.407 30.930 21.056 1.00 37.94 276 GLU A CA 1
ATOM 2154 C C . GLU A 1 276 ? -13.399 31.299 19.585 1.00 37.94 276 GLU A C 1
ATOM 2156 O O . GLU A 1 276 ? -12.457 31.931 19.090 1.00 37.94 276 GLU A O 1
ATOM 2161 N N . LYS A 1 277 ? -14.391 30.796 18.847 1.00 44.56 277 LYS A N 1
ATOM 2162 C CA . LYS A 1 277 ? -14.643 31.273 17.501 1.00 44.56 277 LYS A CA 1
ATOM 2163 C C . LYS A 1 277 ? -14.925 32.752 17.697 1.00 44.56 277 LYS A C 1
ATOM 2165 O O . LYS A 1 277 ? -16.061 33.105 17.996 1.00 44.56 277 LYS A O 1
ATOM 2170 N N . LYS A 1 278 ? -13.891 33.599 17.594 1.00 39.22 278 LYS A N 1
ATOM 2171 C CA . LYS A 1 278 ? -14.064 35.046 17.592 1.00 39.22 278 LYS A CA 1
ATOM 2172 C C . LYS A 1 278 ? -15.176 35.289 16.580 1.00 39.22 278 LYS A C 1
ATOM 2174 O O . LYS A 1 278 ? -15.031 34.811 15.444 1.00 39.22 278 LYS A O 1
ATOM 2179 N N . PRO A 1 279 ? -16.302 35.908 16.975 1.00 42.28 279 PRO A N 1
ATOM 2180 C CA . PRO A 1 279 ? -17.378 36.165 16.041 1.00 42.28 279 PRO A CA 1
ATOM 2181 C C . PRO A 1 279 ? -16.738 36.870 14.853 1.00 42.28 279 PRO A C 1
ATOM 2183 O O . PRO A 1 279 ? -15.989 37.837 15.025 1.00 42.28 279 PRO A O 1
ATOM 2186 N N . ARG A 1 280 ? -16.918 36.306 13.653 1.00 46.31 280 ARG A N 1
ATOM 2187 C CA . ARG A 1 280 ? -16.432 36.929 12.426 1.00 46.31 280 ARG A CA 1
ATOM 2188 C C . ARG A 1 280 ? -17.149 38.269 12.333 1.00 46.31 280 ARG A C 1
ATOM 2190 O O . ARG A 1 280 ? -18.269 38.335 11.841 1.00 46.31 280 ARG A O 1
ATOM 2197 N N . PHE A 1 281 ? -16.516 39.332 12.818 1.00 42.72 281 PHE A N 1
ATOM 2198 C CA . PHE A 1 281 ? -16.922 40.682 12.490 1.00 42.72 281 PHE A CA 1
ATOM 2199 C C . PHE A 1 281 ? -16.825 40.777 10.973 1.00 42.72 281 PHE A C 1
ATOM 2201 O O . PHE A 1 281 ? -15.732 40.801 10.402 1.00 42.72 281 PHE A O 1
ATOM 2208 N N . HIS A 1 282 ? -17.980 40.780 10.313 1.00 49.91 282 HIS A N 1
ATOM 2209 C CA . HIS A 1 282 ? -18.101 41.171 8.924 1.00 49.91 282 HIS A CA 1
ATOM 2210 C C . HIS A 1 282 ? -17.683 42.642 8.827 1.00 49.91 282 HIS A C 1
ATOM 2212 O O . HIS A 1 282 ? -18.517 43.543 8.830 1.00 49.91 282 HIS A O 1
ATOM 2218 N N . ARG A 1 283 ? -16.373 42.912 8.755 1.00 44.03 283 ARG A N 1
ATOM 2219 C CA . ARG A 1 283 ? -15.883 44.199 8.267 1.00 44.03 283 ARG A CA 1
ATOM 2220 C C . ARG A 1 283 ? -16.334 44.290 6.816 1.00 44.03 283 ARG A C 1
ATOM 2222 O O . ARG A 1 283 ? -15.739 43.665 5.937 1.00 44.03 283 ARG A O 1
ATOM 2229 N N . LYS A 1 284 ? -17.424 45.027 6.581 1.00 41.22 284 LYS A N 1
ATOM 2230 C CA . LYS A 1 284 ? -17.835 45.462 5.247 1.00 41.22 284 LYS A CA 1
ATOM 2231 C C . LYS A 1 284 ? -16.614 46.122 4.606 1.00 41.22 284 LYS A C 1
ATOM 2233 O O . LYS A 1 284 ? -16.173 47.177 5.052 1.00 41.22 284 LYS A O 1
ATOM 2238 N N . ARG A 1 285 ? -16.017 45.459 3.614 1.00 45.25 285 ARG A N 1
ATOM 2239 C CA . ARG A 1 285 ? -14.969 46.066 2.789 1.00 45.25 285 ARG A CA 1
ATOM 2240 C C . ARG A 1 285 ? -15.590 47.281 2.082 1.00 45.25 285 ARG A C 1
ATOM 2242 O O . ARG A 1 285 ? -16.641 47.106 1.455 1.00 45.25 285 ARG A O 1
ATOM 2249 N N . PRO A 1 286 ? -14.987 48.480 2.159 1.00 43.34 286 PRO A N 1
ATOM 2250 C CA . PRO A 1 286 ? -15.422 49.609 1.350 1.00 43.34 286 PRO A CA 1
ATOM 2251 C C . PRO A 1 286 ? -15.345 49.210 -0.123 1.00 43.34 286 PRO A C 1
ATOM 2253 O O . PRO A 1 286 ? -14.345 48.649 -0.570 1.00 43.34 286 PRO A O 1
ATOM 2256 N N . HIS A 1 287 ? -16.434 49.426 -0.852 1.00 39.66 287 HIS A N 1
ATOM 2257 C CA . HIS A 1 287 ? -16.511 49.138 -2.278 1.00 39.66 287 HIS A CA 1
ATOM 2258 C C . HIS A 1 287 ? -15.543 50.060 -3.036 1.00 39.66 287 HIS A C 1
ATOM 2260 O O . HIS A 1 287 ? -15.691 51.279 -2.932 1.00 39.66 287 HIS A O 1
ATOM 2266 N N . PRO A 1 288 ? -14.588 49.544 -3.827 1.00 43.38 288 PRO A N 1
ATOM 2267 C CA . PRO A 1 288 ? -13.940 50.374 -4.828 1.00 43.38 288 PRO A CA 1
ATOM 2268 C C . PRO A 1 288 ? -14.949 50.637 -5.954 1.00 43.38 288 PRO A C 1
ATOM 2270 O O . PRO A 1 288 ? -15.521 49.701 -6.519 1.00 43.38 288 PRO A O 1
ATOM 2273 N N . ARG A 1 289 ? -15.195 51.917 -6.260 1.00 35.50 289 ARG A N 1
ATOM 2274 C CA . ARG A 1 289 ? -15.991 52.336 -7.422 1.00 35.50 289 ARG A CA 1
ATOM 2275 C C . ARG A 1 289 ? -15.388 51.712 -8.686 1.00 35.50 289 ARG A C 1
ATOM 2277 O O . ARG A 1 289 ? -14.232 51.970 -9.008 1.00 35.50 289 ARG A O 1
ATOM 2284 N N . ARG A 1 290 ? -16.173 50.908 -9.403 1.00 35.28 290 ARG A N 1
ATOM 2285 C CA . ARG A 1 290 ? -15.883 50.489 -10.783 1.00 35.28 290 ARG A CA 1
ATOM 2286 C C . ARG A 1 290 ? -16.530 51.481 -11.755 1.00 35.28 290 ARG A C 1
ATOM 2288 O O . ARG A 1 290 ? -17.692 51.821 -11.532 1.00 35.28 290 ARG A O 1
ATOM 2295 N N . PRO A 1 291 ? -15.867 51.873 -12.855 1.00 34.78 291 PRO A N 1
ATOM 2296 C CA . PRO A 1 291 ? -16.560 52.298 -14.063 1.00 34.78 291 PRO A CA 1
ATOM 2297 C C . PRO A 1 291 ? -17.111 51.081 -14.826 1.00 34.78 291 PRO A C 1
ATOM 2299 O O . PRO A 1 291 ? -16.696 49.941 -14.606 1.00 34.78 291 PRO A O 1
ATOM 2302 N N . ALA A 1 292 ? -18.096 51.348 -15.678 1.00 30.00 292 ALA A N 1
ATOM 2303 C CA . ALA A 1 292 ? -19.069 50.406 -16.213 1.00 30.00 292 ALA A CA 1
ATOM 2304 C C . ALA A 1 292 ? -18.573 49.427 -17.307 1.00 30.00 292 ALA A C 1
ATOM 2306 O O . ALA A 1 292 ? -17.712 49.747 -18.115 1.00 30.00 292 ALA A O 1
ATOM 2307 N N . ALA A 1 293 ? -19.216 48.250 -17.280 1.00 33.31 293 ALA A N 1
ATOM 2308 C CA . ALA A 1 293 ? -19.622 47.306 -18.335 1.00 33.31 293 ALA A CA 1
ATOM 2309 C C . ALA A 1 293 ? -18.740 47.012 -19.575 1.00 33.31 293 ALA A C 1
ATOM 2311 O O . ALA A 1 293 ? -18.535 47.858 -20.434 1.00 33.31 293 ALA A O 1
ATOM 2312 N N . SER A 1 294 ? -18.469 45.716 -19.796 1.00 29.11 294 SER A N 1
ATOM 2313 C CA . SER A 1 294 ? -18.923 45.015 -21.014 1.00 29.11 294 SER A CA 1
ATOM 2314 C C . SER A 1 294 ? -19.046 43.494 -20.780 1.00 29.11 294 SER A C 1
ATOM 2316 O O . SER A 1 294 ? -18.470 42.932 -19.850 1.00 29.11 294 SER A O 1
ATOM 2318 N N . HIS A 1 295 ? -19.921 42.875 -21.570 1.00 30.41 295 HIS A N 1
ATOM 2319 C CA . HIS A 1 295 ? -20.541 41.554 -21.432 1.00 30.41 295 HIS A CA 1
ATOM 2320 C C . HIS A 1 295 ? -19.588 40.347 -21.565 1.00 30.41 295 HIS A C 1
ATOM 2322 O O . HIS A 1 295 ? -18.710 40.368 -22.420 1.00 30.41 295 HIS A O 1
ATOM 2328 N N . ARG A 1 296 ? -19.872 39.237 -20.852 1.00 27.83 296 ARG A N 1
ATOM 2329 C CA . ARG A 1 296 ? -20.296 37.920 -21.413 1.00 27.83 296 ARG A CA 1
ATOM 2330 C C . ARG A 1 296 ? -20.149 36.768 -20.383 1.00 27.83 296 ARG A C 1
ATOM 2332 O O . ARG A 1 296 ? -19.254 36.750 -19.548 1.00 27.83 296 ARG A O 1
ATOM 2339 N N . LEU A 1 297 ? -21.120 35.858 -20.459 1.00 29.20 297 LEU A N 1
ATOM 2340 C CA . LEU A 1 297 ? -21.492 34.692 -19.633 1.00 29.20 297 LEU A CA 1
ATOM 2341 C C . LEU A 1 297 ? -20.356 33.708 -19.249 1.00 29.20 297 LEU A C 1
ATOM 2343 O O . LEU A 1 297 ? -19.513 33.377 -20.070 1.00 29.20 297 LEU A O 1
ATOM 2347 N N . GLN A 1 298 ? -20.302 33.333 -17.961 1.00 28.47 298 GLN A N 1
ATOM 2348 C CA . GLN A 1 298 ? -20.564 32.004 -17.348 1.00 28.47 298 GLN A CA 1
ATOM 2349 C C . GLN A 1 298 ? -19.489 30.912 -17.509 1.00 28.47 298 GLN A C 1
ATOM 2351 O O . GLN A 1 298 ? -19.374 30.272 -18.545 1.00 28.47 298 GLN A O 1
ATOM 2356 N N . SER A 1 299 ? -18.833 30.581 -16.390 1.00 25.17 299 SER A N 1
ATOM 2357 C CA . SER A 1 299 ? -18.661 29.191 -15.946 1.00 25.17 299 SER A CA 1
ATOM 2358 C C . SER A 1 299 ? -18.376 29.160 -14.439 1.00 25.17 299 SER A C 1
ATOM 2360 O O . SER A 1 299 ? -17.554 29.915 -13.918 1.00 25.17 299 SER A O 1
ATOM 2362 N N . THR A 1 300 ? -19.136 28.333 -13.730 1.00 29.14 300 THR A N 1
ATOM 2363 C CA . THR A 1 300 ? -19.168 28.156 -12.277 1.00 29.14 300 THR A CA 1
ATOM 2364 C C . THR A 1 300 ? -17.974 27.339 -11.780 1.00 29.14 300 THR A C 1
ATOM 2366 O O . THR A 1 300 ? -17.896 26.139 -12.028 1.00 29.14 300 THR A O 1
ATOM 2369 N N . GLY A 1 301 ? -17.072 27.977 -11.030 1.00 25.69 301 GLY A N 1
ATOM 2370 C CA . GLY A 1 301 ? -16.000 27.322 -10.278 1.00 25.69 301 GLY A CA 1
ATOM 2371 C C . GLY A 1 301 ? -16.321 27.268 -8.784 1.00 25.69 301 GLY A C 1
ATOM 2372 O O . GLY A 1 301 ? -16.445 28.306 -8.134 1.00 25.69 301 GLY A O 1
ATOM 2373 N N . CYS A 1 302 ? -16.450 26.054 -8.243 1.00 26.52 302 CYS A N 1
ATOM 2374 C CA . CYS A 1 302 ? -16.603 25.784 -6.816 1.00 26.52 302 CYS A CA 1
ATOM 2375 C C . CYS A 1 302 ? -15.430 26.346 -5.996 1.00 26.52 302 CYS A C 1
ATOM 2377 O O . CYS A 1 302 ? -14.258 26.164 -6.324 1.00 26.52 302 CYS A O 1
ATOM 2379 N N . HIS A 1 303 ? -15.768 27.002 -4.888 1.00 27.77 303 HIS A N 1
ATOM 2380 C CA . HIS A 1 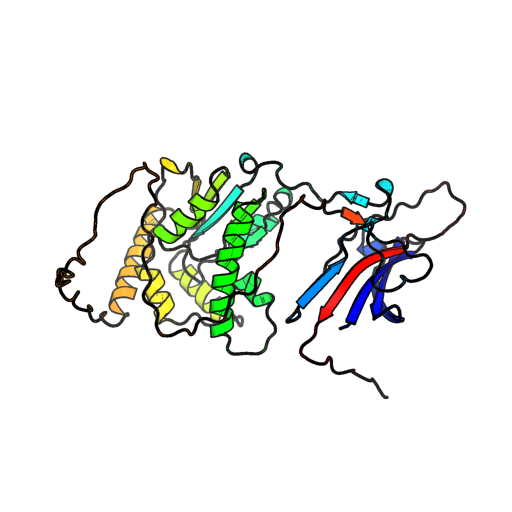303 ? -14.829 27.599 -3.948 1.00 27.77 303 HIS A CA 1
ATOM 2381 C C . HIS A 1 303 ? -14.020 26.545 -3.178 1.00 27.77 303 HIS A C 1
ATOM 2383 O O . HIS A 1 303 ? -14.554 25.825 -2.334 1.00 27.77 303 HIS A O 1
ATOM 2389 N N . GLY A 1 304 ? -12.709 26.520 -3.427 1.00 24.62 304 GLY A N 1
ATOM 2390 C CA . GLY A 1 304 ? -11.725 25.917 -2.534 1.00 24.62 304 GLY A CA 1
ATOM 2391 C C . GLY A 1 304 ? -11.583 26.731 -1.246 1.00 24.62 304 GLY A C 1
ATOM 2392 O O . GLY A 1 304 ? -11.647 27.961 -1.271 1.00 24.62 304 GLY A O 1
ATOM 2393 N N . TRP A 1 305 ? -11.384 26.042 -0.120 1.00 31.30 305 TRP A N 1
ATOM 2394 C CA . TRP A 1 305 ? -11.092 26.688 1.157 1.00 31.30 305 TRP A CA 1
ATOM 2395 C C . TRP A 1 305 ? -9.749 26.273 1.744 1.00 31.30 305 TRP A C 1
ATOM 2397 O O . TRP A 1 305 ? -9.375 25.103 1.795 1.00 31.30 305 TRP A O 1
ATOM 2407 N N . ASN A 1 306 ? -9.080 27.334 2.190 1.00 25.33 306 ASN A N 1
ATOM 2408 C CA . ASN A 1 306 ? -7.781 27.448 2.823 1.00 25.33 306 ASN A CA 1
ATOM 2409 C C . ASN A 1 306 ? -7.666 26.641 4.120 1.00 25.33 306 ASN A C 1
ATOM 2411 O O . ASN A 1 306 ? -8.500 26.775 5.016 1.00 25.33 306 ASN A O 1
ATOM 2415 N N . GLN A 1 307 ? -6.560 25.911 4.256 1.00 30.98 307 GLN A N 1
ATOM 2416 C CA . GLN A 1 307 ? -6.025 25.501 5.550 1.00 30.98 307 GLN A CA 1
ATOM 2417 C C . GLN A 1 307 ? -5.019 26.547 6.038 1.00 30.98 307 GLN A C 1
ATOM 2419 O O . GLN A 1 307 ? -4.155 27.012 5.294 1.00 30.98 307 GLN A O 1
ATOM 2424 N N . THR A 1 308 ? -5.168 26.925 7.301 1.00 30.06 308 THR A N 1
ATOM 2425 C CA . THR A 1 308 ? -4.309 27.844 8.041 1.00 30.06 308 THR A CA 1
ATOM 2426 C C . THR A 1 308 ? -2.905 27.245 8.182 1.00 30.06 308 THR A C 1
ATOM 2428 O O . THR A 1 308 ? -2.735 26.203 8.809 1.00 30.06 308 THR A O 1
ATOM 2431 N N . ARG A 1 309 ? -1.906 27.900 7.581 1.00 28.41 309 ARG A N 1
ATOM 2432 C CA . ARG A 1 309 ? -0.471 27.616 7.746 1.00 28.41 309 ARG A CA 1
ATOM 2433 C C . ARG A 1 309 ? 0.059 28.223 9.054 1.00 28.41 309 ARG A C 1
ATOM 2435 O O . ARG A 1 309 ? -0.306 29.362 9.349 1.00 28.41 309 ARG A O 1
ATOM 2442 N N . PRO A 1 310 ? 1.017 27.581 9.738 1.00 28.64 310 PRO A N 1
ATOM 2443 C CA . PRO A 1 310 ? 2.181 28.260 10.280 1.00 28.64 310 PRO A CA 1
ATOM 2444 C C . PRO A 1 310 ? 3.291 28.289 9.219 1.00 28.64 310 PRO A C 1
ATOM 2446 O O . PRO A 1 310 ? 3.364 27.433 8.340 1.00 28.64 310 PRO A O 1
ATOM 2449 N N . ASP A 1 311 ? 4.085 29.343 9.299 1.00 31.16 311 ASP A N 1
ATOM 2450 C CA . ASP A 1 311 ? 5.048 29.875 8.340 1.00 31.16 311 ASP A CA 1
ATOM 2451 C C . ASP A 1 311 ? 5.802 28.854 7.459 1.00 31.16 311 ASP A C 1
ATOM 2453 O O . ASP A 1 311 ? 6.514 27.975 7.939 1.00 31.16 311 ASP A O 1
ATOM 2457 N N . MET A 1 312 ? 5.663 28.998 6.138 1.00 26.73 312 MET A N 1
ATOM 2458 C CA . MET A 1 312 ? 6.471 28.271 5.157 1.00 26.73 312 MET A CA 1
ATOM 2459 C C . MET A 1 312 ? 6.735 29.201 3.974 1.00 26.73 312 MET A C 1
ATOM 2461 O O . MET A 1 312 ? 5.816 29.533 3.211 1.00 26.73 312 MET A O 1
ATOM 2465 N N . GLN A 1 313 ? 7.991 29.631 3.832 1.00 24.78 313 GLN A N 1
ATOM 2466 C CA . GLN A 1 313 ? 8.437 30.395 2.672 1.00 24.78 313 GLN A CA 1
ATOM 2467 C C . GLN A 1 313 ? 8.234 29.581 1.379 1.00 24.78 313 GLN A C 1
ATOM 2469 O O . GLN A 1 313 ? 8.524 28.381 1.355 1.00 24.78 313 GLN A O 1
ATOM 2474 N N . PRO A 1 314 ? 7.731 30.194 0.291 1.00 23.73 314 PRO A N 1
ATOM 2475 C CA . PRO A 1 314 ? 7.477 29.485 -0.951 1.00 23.73 314 PRO A CA 1
ATOM 2476 C C . PRO A 1 314 ? 8.770 29.364 -1.763 1.00 23.73 314 PRO A C 1
ATOM 2478 O O . PRO A 1 314 ? 9.211 30.322 -2.396 1.00 23.73 314 PRO A O 1
ATOM 2481 N N . TRP A 1 315 ? 9.355 28.167 -1.793 1.00 24.44 315 TRP A N 1
ATOM 2482 C CA . TRP A 1 315 ? 10.369 27.844 -2.794 1.00 24.44 315 TRP A CA 1
ATOM 2483 C C . TRP A 1 315 ? 9.716 27.739 -4.174 1.00 24.44 315 TRP A C 1
ATOM 2485 O O . TRP A 1 315 ? 8.692 27.075 -4.357 1.00 24.44 315 TRP A O 1
ATOM 2495 N N . ARG A 1 316 ? 10.299 28.470 -5.132 1.00 22.95 316 ARG A N 1
ATOM 2496 C CA . ARG A 1 316 ? 9.816 28.616 -6.507 1.00 22.95 316 ARG A CA 1
ATOM 2497 C C . ARG A 1 316 ? 9.635 27.255 -7.175 1.00 22.95 316 ARG A C 1
ATOM 2499 O O . ARG A 1 316 ? 10.547 26.433 -7.201 1.00 22.95 316 ARG A O 1
ATOM 2506 N N . GLN A 1 317 ? 8.456 27.066 -7.759 1.00 24.84 317 GLN A N 1
ATOM 2507 C CA . GLN A 1 317 ? 8.148 25.938 -8.626 1.00 24.84 317 GLN A CA 1
ATOM 2508 C C . GLN A 1 317 ? 9.095 25.952 -9.831 1.00 24.84 317 GLN A C 1
ATOM 2510 O O . GLN A 1 317 ? 9.114 26.919 -10.592 1.00 24.84 317 GLN A O 1
ATOM 2515 N N . GLN A 1 318 ? 9.869 24.884 -10.009 1.00 22.52 318 GLN A N 1
ATOM 2516 C CA . GLN A 1 318 ? 10.424 24.561 -11.319 1.00 22.52 318 GLN A CA 1
ATOM 2517 C C . GLN A 1 318 ? 9.360 23.802 -12.128 1.00 22.52 318 GLN A C 1
ATOM 2519 O O . GLN A 1 318 ? 8.668 22.948 -11.561 1.00 22.52 318 GLN A O 1
ATOM 2524 N N . PRO A 1 319 ? 9.205 24.095 -13.430 1.00 24.14 319 PRO A N 1
ATOM 2525 C CA . PRO A 1 319 ? 8.216 23.438 -14.273 1.00 24.14 319 PRO A CA 1
ATOM 2526 C C . PRO A 1 319 ? 8.561 21.952 -14.435 1.00 24.14 319 PRO A C 1
ATOM 2528 O O . PRO A 1 319 ? 9.620 21.593 -14.948 1.00 24.14 319 PRO A O 1
ATOM 2531 N N . ARG A 1 320 ? 7.658 21.076 -13.979 1.00 27.16 320 ARG A N 1
ATOM 2532 C CA . ARG A 1 320 ? 7.718 19.636 -14.250 1.00 27.16 320 ARG A CA 1
ATOM 2533 C C . ARG A 1 320 ? 7.114 19.380 -15.627 1.00 27.16 320 ARG A C 1
ATOM 2535 O O . ARG A 1 320 ? 5.897 19.392 -15.774 1.00 27.16 320 ARG A O 1
ATOM 2542 N N . TYR A 1 321 ? 7.967 19.135 -16.615 1.00 24.52 321 TYR A N 1
ATOM 2543 C CA . TYR A 1 321 ? 7.559 18.518 -17.872 1.00 24.52 321 TYR A CA 1
ATOM 2544 C C . TYR A 1 321 ? 7.409 17.013 -17.637 1.00 24.52 321 TYR A C 1
ATOM 2546 O O . TYR A 1 321 ? 8.397 16.288 -17.586 1.00 24.52 321 TYR A O 1
ATOM 2554 N N . PHE A 1 322 ? 6.176 16.551 -17.460 1.00 25.28 322 PHE A N 1
ATOM 2555 C CA . PHE A 1 322 ? 5.815 15.163 -17.729 1.00 25.28 322 PHE A CA 1
ATOM 2556 C C . PHE A 1 322 ? 4.654 15.199 -18.713 1.00 25.28 322 PHE A C 1
ATOM 2558 O O . PHE A 1 322 ? 3.490 15.264 -18.322 1.00 25.28 322 PHE A O 1
ATOM 2565 N N . THR A 1 323 ? 4.989 15.228 -19.999 1.00 22.20 323 THR A N 1
ATOM 2566 C CA . THR A 1 323 ? 4.038 14.902 -21.059 1.00 22.20 323 THR A CA 1
ATOM 2567 C C . THR A 1 323 ? 3.838 13.392 -20.992 1.00 22.20 323 THR A C 1
ATOM 2569 O O . THR A 1 323 ? 4.786 12.629 -21.172 1.00 22.20 323 THR A O 1
ATOM 2572 N N . VAL A 1 324 ? 2.635 12.956 -20.621 1.00 25.53 324 VAL A N 1
ATOM 2573 C CA . VAL A 1 324 ? 2.263 11.539 -20.634 1.00 25.53 324 VAL A CA 1
ATOM 2574 C C . VAL A 1 324 ? 1.844 11.203 -22.059 1.00 25.53 324 VAL A C 1
ATOM 2576 O O . VAL A 1 324 ? 0.658 11.199 -22.369 1.00 25.53 324 VAL A O 1
ATOM 2579 N N . ASP A 1 325 ? 2.826 10.943 -22.916 1.00 22.69 325 ASP A N 1
ATOM 2580 C CA . ASP A 1 325 ? 2.592 10.336 -24.221 1.00 22.69 325 ASP A CA 1
ATOM 2581 C C . ASP A 1 325 ? 2.978 8.859 -24.153 1.00 22.69 325 ASP A C 1
ATOM 2583 O O . ASP A 1 325 ? 4.139 8.510 -23.962 1.00 22.69 325 ASP A O 1
ATOM 2587 N N . SER A 1 326 ? 1.970 7.998 -24.328 1.00 26.83 326 SER A N 1
ATOM 2588 C CA . SER A 1 326 ? 2.037 6.534 -24.449 1.00 26.83 326 SER A CA 1
ATOM 2589 C C . SER A 1 326 ? 2.631 5.760 -23.257 1.00 26.83 326 SER A C 1
ATOM 2591 O O . SER A 1 326 ? 3.734 5.995 -22.780 1.00 26.83 326 SER A O 1
ATOM 2593 N N . VAL A 1 327 ? 1.876 4.776 -22.764 1.00 26.88 327 VAL A N 1
ATOM 2594 C CA . VAL A 1 327 ? 2.338 3.835 -21.734 1.00 26.88 327 VAL A CA 1
ATOM 2595 C C . VAL A 1 327 ? 3.425 2.942 -22.349 1.00 26.88 327 VAL A C 1
ATOM 2597 O O . VAL A 1 327 ? 3.099 2.180 -23.263 1.00 26.88 327 VAL A O 1
ATOM 2600 N N . PRO A 1 328 ? 4.689 2.971 -21.885 1.00 31.23 328 PRO A N 1
ATOM 2601 C CA . PRO A 1 328 ? 5.679 2.019 -22.361 1.00 31.23 328 PRO A CA 1
ATOM 2602 C C . PRO A 1 328 ? 5.294 0.618 -21.877 1.00 31.23 328 PRO A C 1
ATOM 2604 O O . PRO A 1 328 ? 5.059 0.384 -20.690 1.00 31.23 328 PRO A O 1
ATOM 2607 N N . THR A 1 329 ? 5.212 -0.330 -22.806 1.00 39.03 329 THR A N 1
ATOM 2608 C CA . THR A 1 329 ? 5.025 -1.749 -22.502 1.00 39.03 329 THR A CA 1
ATOM 2609 C C . THR A 1 329 ? 6.235 -2.275 -21.736 1.00 39.03 329 THR A C 1
ATOM 2611 O O . THR A 1 329 ? 7.329 -2.382 -22.288 1.00 39.03 329 THR A O 1
ATOM 2614 N N . SER A 1 330 ? 6.035 -2.634 -20.470 1.00 47.72 330 SER A N 1
ATOM 2615 C CA . SER A 1 330 ? 7.007 -3.362 -19.655 1.00 47.72 330 SER A CA 1
ATOM 2616 C C . SER A 1 330 ? 7.305 -4.726 -20.291 1.00 47.72 330 SER A C 1
ATOM 2618 O O . SER A 1 330 ? 6.398 -5.550 -20.444 1.00 47.72 330 SER A O 1
ATOM 2620 N N . SER A 1 331 ? 8.562 -4.952 -20.673 1.00 44.09 331 SER A N 1
ATOM 2621 C CA . SER A 1 331 ? 9.052 -6.217 -21.231 1.00 44.09 331 SER A CA 1
ATOM 2622 C C . SER A 1 331 ? 10.115 -6.821 -20.315 1.00 44.09 331 SER A C 1
ATOM 2624 O O . SER A 1 331 ? 10.890 -6.108 -19.681 1.00 44.09 331 SER A O 1
ATOM 2626 N N . LEU A 1 332 ? 10.081 -8.140 -20.211 1.00 56.59 332 LEU A N 1
ATOM 2627 C CA . LEU A 1 332 ? 11.012 -8.998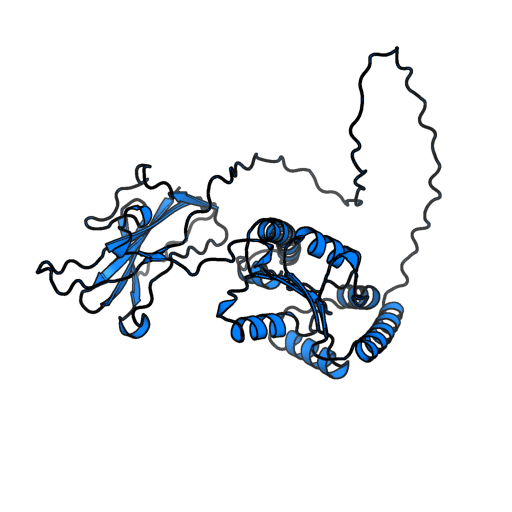 -19.499 1.00 56.59 332 LEU A CA 1
ATOM 2628 C C . LEU A 1 332 ? 11.984 -9.596 -20.526 1.00 56.59 332 LEU A C 1
ATOM 2630 O O . LEU A 1 332 ? 11.601 -9.795 -21.679 1.00 56.59 332 LEU A O 1
ATOM 2634 N N . ILE A 1 333 ? 13.224 -9.887 -20.137 1.00 54.50 333 ILE A N 1
ATOM 2635 C CA . ILE A 1 333 ? 14.206 -10.518 -21.036 1.00 54.50 333 ILE A CA 1
ATOM 2636 C C . ILE A 1 333 ? 14.207 -12.021 -20.820 1.00 54.50 333 ILE A C 1
ATOM 2638 O O . ILE A 1 333 ? 14.416 -12.465 -19.690 1.00 54.50 333 ILE A O 1
ATOM 2642 N N . SER A 1 334 ? 14.013 -12.779 -21.899 1.00 48.91 334 SER A N 1
ATOM 2643 C CA . SER A 1 334 ? 14.005 -14.241 -21.876 1.00 48.91 334 SER A CA 1
ATOM 2644 C C . SER A 1 334 ? 15.179 -14.810 -22.667 1.00 48.91 334 SER A C 1
ATOM 2646 O O . SER A 1 334 ? 15.546 -14.286 -23.721 1.00 48.91 334 SER A O 1
ATOM 2648 N N . ALA A 1 335 ? 15.765 -15.888 -22.152 1.00 50.41 335 ALA A N 1
ATOM 2649 C CA . ALA A 1 335 ? 16.771 -16.660 -22.864 1.00 50.41 335 ALA A CA 1
ATOM 2650 C C . ALA A 1 335 ? 16.082 -17.783 -23.643 1.00 50.41 335 ALA A C 1
ATOM 2652 O O . ALA A 1 335 ? 15.707 -18.803 -23.067 1.00 50.41 335 ALA A O 1
ATOM 2653 N N . HIS A 1 336 ? 15.948 -17.617 -24.957 1.00 45.56 336 HIS A N 1
ATOM 2654 C CA . HIS A 1 336 ? 15.652 -18.735 -25.845 1.00 45.56 336 HIS A CA 1
ATOM 2655 C C . HIS A 1 336 ? 16.958 -19.275 -26.423 1.00 45.56 336 HIS A C 1
ATOM 2657 O O . HIS A 1 336 ? 17.665 -18.579 -27.147 1.00 45.56 336 HIS A O 1
ATOM 2663 N N . THR A 1 337 ? 17.276 -20.526 -26.100 1.00 42.19 337 THR A N 1
ATOM 2664 C CA . THR A 1 337 ? 18.275 -21.306 -26.828 1.00 42.19 337 THR A CA 1
ATOM 2665 C C . THR A 1 337 ? 17.614 -21.869 -28.082 1.00 42.19 337 THR A C 1
ATOM 2667 O O . THR A 1 337 ? 16.861 -22.843 -28.024 1.00 42.19 337 THR A O 1
ATOM 2670 N N . ASP A 1 338 ? 17.874 -21.242 -29.229 1.00 35.25 338 ASP A N 1
ATOM 2671 C CA . ASP A 1 338 ? 17.526 -21.825 -30.523 1.00 35.25 338 ASP A CA 1
ATOM 2672 C C . ASP A 1 338 ? 18.362 -23.094 -30.725 1.00 35.25 338 ASP A C 1
ATOM 2674 O O . ASP A 1 338 ? 19.576 -23.044 -30.899 1.00 35.25 338 ASP A O 1
ATOM 2678 N N . LYS A 1 339 ? 17.713 -24.263 -30.705 1.00 35.31 339 LYS A N 1
ATOM 2679 C CA . LYS A 1 339 ? 18.377 -25.567 -30.897 1.00 35.31 339 LYS A CA 1
ATOM 2680 C C . LYS A 1 339 ? 18.893 -25.809 -32.328 1.00 35.31 339 LYS A C 1
ATOM 2682 O O . LYS A 1 339 ? 19.445 -26.875 -32.577 1.00 35.31 339 LYS A O 1
ATOM 2687 N N . ASN A 1 340 ? 18.726 -24.854 -33.249 1.00 33.38 340 ASN A N 1
ATOM 2688 C CA . ASN A 1 340 ? 19.019 -25.018 -34.678 1.00 33.38 340 ASN A CA 1
ATOM 2689 C C . ASN A 1 340 ? 20.059 -24.038 -35.260 1.00 33.38 340 ASN A C 1
ATOM 2691 O O . ASN A 1 340 ? 20.266 -24.062 -36.473 1.00 33.38 340 ASN A O 1
ATOM 2695 N N . SER A 1 341 ? 20.736 -23.206 -34.459 1.00 35.09 341 SER A N 1
ATOM 2696 C CA . SER A 1 341 ? 21.857 -22.384 -34.943 1.00 35.09 341 SER A CA 1
ATOM 2697 C C . SER A 1 341 ? 23.190 -22.879 -34.373 1.00 35.09 341 SER A C 1
ATOM 2699 O O . SER A 1 341 ? 23.357 -23.072 -33.173 1.00 35.09 341 SER A O 1
ATOM 2701 N N . SER A 1 342 ? 24.164 -23.107 -35.253 1.00 28.52 342 SER A N 1
ATOM 2702 C CA . SER A 1 342 ? 25.525 -23.547 -34.913 1.00 28.52 342 SER A CA 1
ATOM 2703 C C . SER A 1 342 ? 26.448 -22.399 -34.476 1.00 28.52 342 SER A C 1
ATOM 2705 O O . SER A 1 342 ? 27.664 -22.567 -34.459 1.00 28.52 342 SER A O 1
ATOM 2707 N N . GLU A 1 343 ? 25.893 -21.236 -34.131 1.00 33.69 343 GLU A N 1
ATOM 2708 C CA . GLU A 1 343 ? 26.628 -20.103 -33.565 1.00 33.69 343 GLU A CA 1
ATOM 2709 C C . GLU A 1 343 ? 26.160 -19.873 -32.130 1.00 33.69 343 GLU A C 1
ATOM 2711 O O . GLU A 1 343 ? 25.165 -19.202 -31.856 1.00 33.69 343 GLU A O 1
ATOM 2716 N N . THR A 1 344 ? 26.895 -20.472 -31.199 1.00 37.50 344 THR A N 1
ATOM 2717 C CA . THR A 1 344 ? 26.674 -20.401 -29.755 1.00 37.50 344 THR A CA 1
ATOM 2718 C C . THR A 1 344 ? 27.083 -19.026 -29.216 1.00 37.50 344 THR A C 1
ATOM 2720 O O . THR A 1 344 ? 28.070 -18.894 -28.496 1.00 37.50 344 THR A O 1
ATOM 2723 N N . THR A 1 345 ? 26.341 -17.976 -29.567 1.00 43.59 345 THR A N 1
ATOM 2724 C CA . THR A 1 345 ? 26.533 -16.641 -28.982 1.00 43.59 345 THR A CA 1
ATOM 2725 C C . THR A 1 345 ? 25.411 -16.383 -27.988 1.00 43.59 345 THR A C 1
ATOM 2727 O O . THR A 1 345 ? 24.246 -16.264 -28.361 1.00 43.59 345 THR A O 1
ATOM 2730 N N . GLY A 1 346 ? 25.759 -16.354 -26.703 1.00 56.09 346 GLY A N 1
ATOM 2731 C CA . GLY A 1 346 ? 24.837 -16.000 -25.629 1.00 56.09 346 GLY A CA 1
ATOM 2732 C C . GLY A 1 346 ? 24.184 -14.631 -25.851 1.00 56.09 346 GLY A C 1
ATOM 2733 O O . GLY A 1 346 ? 24.789 -13.730 -26.431 1.00 56.09 346 GLY A O 1
ATOM 2734 N N . LEU A 1 347 ? 22.935 -14.465 -25.409 1.00 68.88 347 LEU A N 1
ATOM 2735 C CA . LEU A 1 347 ? 22.231 -13.186 -25.512 1.00 68.88 347 LEU A CA 1
ATOM 2736 C C . LEU A 1 347 ? 22.903 -12.157 -24.582 1.00 68.88 347 LEU A C 1
ATOM 2738 O O . LEU A 1 347 ? 23.041 -12.399 -23.386 1.00 68.88 347 LEU A O 1
ATOM 2742 N N . CYS A 1 348 ? 23.295 -10.999 -25.111 1.00 76.12 348 CYS A N 1
ATOM 2743 C CA . CYS A 1 348 ? 23.900 -9.911 -24.338 1.00 76.12 348 CYS A CA 1
ATOM 2744 C C . CYS A 1 348 ? 23.065 -8.633 -24.485 1.00 76.12 348 CYS A C 1
ATOM 2746 O O . CYS A 1 348 ? 22.798 -8.166 -25.596 1.00 76.12 348 CYS A O 1
ATOM 2748 N N . CYS A 1 349 ? 22.622 -8.053 -23.369 1.00 76.00 349 CYS A N 1
ATOM 2749 C CA . CYS A 1 349 ? 21.654 -6.958 -23.346 1.00 76.00 349 CYS A CA 1
ATOM 2750 C C . CYS A 1 349 ? 22.066 -5.809 -22.420 1.00 76.00 349 CYS A C 1
ATOM 2752 O O . CYS A 1 349 ? 22.537 -6.030 -21.308 1.00 76.00 349 CYS A O 1
ATOM 2754 N N . ILE A 1 350 ? 21.824 -4.564 -22.837 1.00 71.38 350 ILE A N 1
ATOM 2755 C CA . ILE A 1 350 ? 21.903 -3.391 -21.952 1.00 71.38 350 ILE A CA 1
ATOM 2756 C C . ILE A 1 350 ? 20.510 -3.155 -21.368 1.00 71.38 350 ILE A C 1
ATOM 2758 O O . ILE A 1 350 ? 19.593 -2.734 -22.075 1.00 71.38 350 ILE A O 1
ATOM 2762 N N . MET A 1 351 ? 20.362 -3.420 -20.070 1.00 65.00 351 MET A N 1
ATOM 2763 C CA . MET A 1 351 ? 19.088 -3.365 -19.342 1.00 65.00 351 MET A CA 1
ATOM 2764 C C . MET A 1 351 ? 18.579 -1.939 -19.163 1.00 65.00 351 MET A C 1
ATOM 2766 O O . MET A 1 351 ? 17.384 -1.667 -19.224 1.00 65.00 351 MET A O 1
ATOM 2770 N N . SER A 1 352 ? 19.497 -1.026 -18.860 1.00 64.94 352 SER A N 1
ATOM 2771 C CA . SER A 1 352 ? 19.191 0.380 -18.635 1.00 64.94 352 SER A CA 1
ATOM 2772 C C . SER A 1 352 ? 20.448 1.215 -18.809 1.00 64.94 352 SER A C 1
ATOM 2774 O O . SER A 1 352 ? 21.549 0.788 -18.458 1.00 64.94 352 SER A O 1
ATOM 2776 N N . THR A 1 353 ? 20.273 2.423 -19.335 1.00 64.69 353 THR A N 1
ATOM 2777 C CA . THR A 1 353 ? 21.292 3.468 -19.319 1.00 64.69 353 THR A CA 1
ATOM 2778 C C . THR A 1 353 ? 20.706 4.666 -18.595 1.00 64.69 353 THR A C 1
ATOM 2780 O O . THR A 1 353 ? 19.644 5.174 -18.967 1.00 64.69 353 THR A O 1
ATOM 2783 N N . LEU A 1 354 ? 21.379 5.095 -17.530 1.00 73.50 354 LEU A N 1
ATOM 2784 C CA . LEU A 1 354 ? 20.937 6.212 -16.710 1.00 73.50 354 LEU A CA 1
ATOM 2785 C C . LEU A 1 354 ? 22.055 7.213 -16.475 1.00 73.50 354 LEU A C 1
ATOM 2787 O O . LEU A 1 354 ? 23.205 6.848 -16.259 1.00 73.50 354 LEU A O 1
ATOM 2791 N N . ILE A 1 355 ? 21.698 8.487 -16.464 1.00 71.62 355 ILE A N 1
ATOM 2792 C CA . ILE A 1 355 ? 22.553 9.553 -15.965 1.00 71.62 355 ILE A CA 1
ATOM 2793 C C . ILE A 1 355 ? 22.197 9.783 -14.507 1.00 71.62 355 ILE A C 1
ATOM 2795 O O . ILE A 1 355 ? 21.048 10.084 -14.201 1.00 71.62 355 ILE A O 1
ATOM 2799 N N . CYS A 1 356 ? 23.186 9.691 -13.624 1.00 59.12 356 CYS A N 1
ATOM 2800 C CA . CYS A 1 356 ? 23.053 10.037 -12.218 1.00 59.12 356 CYS A CA 1
ATOM 2801 C C . CYS A 1 356 ? 23.780 11.356 -11.928 1.00 59.12 356 CYS A C 1
ATOM 2803 O O . CYS A 1 356 ? 24.965 11.532 -12.252 1.00 59.12 356 CYS A O 1
ATOM 2805 N N . SER A 1 357 ? 23.064 12.277 -11.288 1.00 52.31 357 SER A N 1
ATOM 2806 C CA . SER A 1 357 ? 23.633 13.477 -10.679 1.00 52.31 357 SER A CA 1
ATOM 2807 C C . SER A 1 357 ? 23.681 13.261 -9.171 1.00 5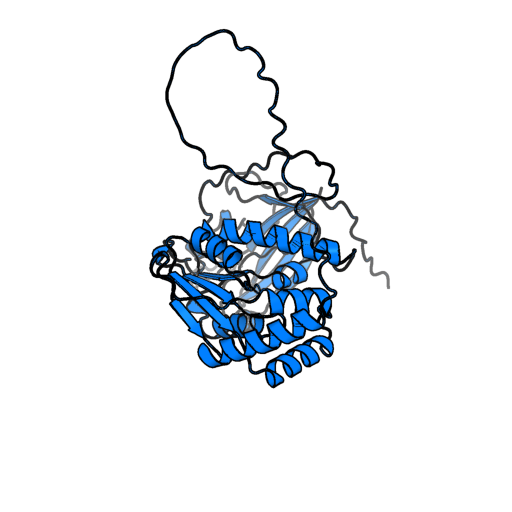2.31 357 SER A C 1
ATOM 2809 O O . SER A 1 357 ? 22.669 13.382 -8.483 1.00 52.31 357 SER A O 1
ATOM 2811 N N . SER A 1 358 ? 24.852 12.902 -8.650 1.00 44.38 358 SER A N 1
ATOM 2812 C CA . SER A 1 358 ? 25.087 12.815 -7.212 1.00 44.38 358 SER A CA 1
ATOM 2813 C C . SER A 1 358 ? 25.527 14.181 -6.679 1.00 44.38 358 SER A C 1
ATOM 2815 O O . SER A 1 358 ? 26.562 14.692 -7.105 1.00 44.38 358 SER A O 1
ATOM 2817 N N . HIS A 1 359 ? 24.786 14.756 -5.728 1.00 41.78 359 HIS A N 1
ATOM 2818 C CA . HIS A 1 359 ? 25.272 15.891 -4.925 1.00 41.78 359 HIS A CA 1
ATOM 2819 C C . HIS A 1 359 ? 26.234 15.457 -3.803 1.00 41.78 359 HIS A C 1
ATOM 2821 O O . HIS A 1 359 ? 26.792 16.299 -3.109 1.00 41.78 359 HIS A O 1
ATOM 2827 N N . THR A 1 360 ? 26.469 14.154 -3.648 1.00 35.16 360 THR A N 1
ATOM 2828 C CA . THR A 1 360 ? 27.359 13.572 -2.643 1.00 35.16 360 THR A CA 1
ATOM 2829 C C . THR A 1 360 ? 28.291 12.555 -3.295 1.00 35.16 360 THR A C 1
ATOM 2831 O O . THR A 1 360 ? 27.858 11.654 -4.016 1.00 35.16 360 THR A O 1
ATOM 2834 N N . ALA A 1 361 ? 29.593 12.744 -3.087 1.00 28.44 361 ALA A N 1
ATOM 2835 C CA . ALA A 1 361 ? 30.636 11.855 -3.576 1.00 28.44 361 ALA A CA 1
ATOM 2836 C C . ALA A 1 361 ? 30.455 10.447 -2.986 1.00 28.44 361 ALA A C 1
ATOM 2838 O O . ALA A 1 361 ? 30.281 10.288 -1.779 1.00 28.44 361 ALA A O 1
ATOM 2839 N N . TRP A 1 362 ? 30.505 9.425 -3.839 1.00 29.22 362 TRP A N 1
ATOM 2840 C CA . TRP A 1 362 ? 30.685 8.047 -3.390 1.00 29.22 362 TRP A CA 1
ATOM 2841 C C . TRP A 1 362 ? 32.113 7.910 -2.846 1.00 29.22 362 TRP A C 1
ATOM 2843 O O . TRP A 1 362 ? 33.045 8.232 -3.588 1.00 29.22 362 TRP A O 1
ATOM 2853 N N . PRO A 1 363 ? 32.335 7.445 -1.603 1.00 27.47 363 PRO A N 1
ATOM 2854 C CA . PRO A 1 363 ? 33.676 7.103 -1.172 1.00 27.47 363 PRO A CA 1
ATOM 2855 C C . PRO A 1 363 ? 34.095 5.839 -1.923 1.00 27.47 363 PRO A C 1
ATOM 2857 O O . PRO A 1 363 ? 33.489 4.775 -1.788 1.00 27.47 363 PRO A O 1
ATOM 2860 N N . SER A 1 364 ? 35.127 5.975 -2.747 1.00 27.48 364 SER A N 1
ATOM 2861 C CA . SER A 1 364 ? 35.892 4.859 -3.281 1.00 27.48 364 SER A CA 1
ATOM 2862 C C . SER A 1 364 ? 36.417 4.031 -2.110 1.00 27.48 364 SER A C 1
ATOM 2864 O O . SER A 1 364 ? 37.331 4.461 -1.409 1.00 27.48 364 SER A O 1
ATOM 2866 N N . ARG A 1 365 ? 35.847 2.846 -1.873 1.00 26.48 365 ARG A N 1
ATOM 2867 C CA . ARG A 1 365 ? 36.530 1.825 -1.077 1.00 26.48 365 ARG A CA 1
ATOM 2868 C C . ARG A 1 365 ? 37.610 1.213 -1.959 1.00 26.48 365 ARG A C 1
ATOM 2870 O O . ARG A 1 365 ? 37.358 0.269 -2.698 1.00 26.48 365 ARG A O 1
ATOM 2877 N N . SER A 1 366 ? 38.799 1.800 -1.909 1.00 26.69 366 SER A N 1
ATOM 2878 C CA . SER A 1 366 ? 40.030 1.103 -2.255 1.00 26.69 366 SER A CA 1
ATOM 2879 C C . SER A 1 366 ? 40.263 0.039 -1.185 1.00 26.69 366 SER A C 1
ATOM 2881 O O . SER A 1 366 ? 40.563 0.365 -0.037 1.00 26.69 366 SER A O 1
ATOM 2883 N N . HIS A 1 367 ? 40.082 -1.229 -1.543 1.00 29.30 367 HIS A N 1
ATOM 2884 C CA . HIS A 1 367 ? 40.710 -2.309 -0.799 1.00 29.30 367 HIS A CA 1
ATOM 2885 C C . HIS A 1 367 ? 42.199 -2.284 -1.145 1.00 29.30 367 HIS A C 1
ATOM 2887 O O . HIS A 1 367 ? 42.592 -2.644 -2.251 1.00 29.30 367 HIS A O 1
ATOM 2893 N N . THR A 1 368 ? 43.013 -1.816 -0.207 1.00 25.84 368 THR A N 1
ATOM 2894 C CA . THR A 1 368 ? 44.446 -2.106 -0.159 1.00 25.84 368 THR A CA 1
ATOM 2895 C C . THR A 1 368 ? 44.682 -2.989 1.054 1.00 25.84 368 THR A C 1
ATOM 2897 O O . THR A 1 368 ? 44.490 -2.514 2.171 1.00 25.84 368 THR A O 1
ATOM 2900 N N . THR A 1 369 ? 45.071 -4.234 0.742 1.00 30.48 369 THR A N 1
ATOM 2901 C CA . THR A 1 369 ? 45.683 -5.302 1.565 1.00 30.48 369 THR A CA 1
ATOM 2902 C C . THR A 1 369 ? 44.983 -5.738 2.839 1.00 30.48 369 THR A C 1
ATOM 2904 O O . THR A 1 369 ? 44.923 -4.939 3.797 1.00 30.48 369 THR A O 1
#

Radius of gyration: 27.17 Å; chains: 1; bounding box: 71×78×64 Å

Sequence (369 aa):
MFTHACCQSFSSDGAVELSFHKNGGLMGQAFSLDASLLLARPLFPHVLCKGCSVRFLLDPTAPPWYPGPPGFTPLAALSAGQRERAALPPTSRAQGEVLLMVGLPGSGKSHWARAHMKQHPEKQYRLLGTEELLASVISGGQRESWLQQASQCLTDLIKMASQTPGNYILDQSNVLFSARRYKLQLFTGFRRRVVVVVPSADEWKRRLSLHRTSGGEQIPETPLLKLQVMFRLPEQQSELQEELQYVELPQEQAQALLQELGNEAQRLLPPSLKQEKKPRFHRKRPHPRRPAASHRLQSTGCHGWNQTRPDMQPWRQQPRYFTVDSVPTSSLISAHTDKNSSETTGLCCIMSTLICSSHTAWPSRSHTT

Organism: Dissostichus mawsoni (NCBI:txid36200)

InterPro domains:
  IPR027417 P-loop containing nucleoside triphosphate hydrolase [G3DSA:3.40.50.300] (94-261)
  IPR027417 P-loop containing nucleoside triphosphate hydrolase [SSF52540] (95-221)
  IPR043136 B30.2/SPRY domain superfamily [G3DSA:2.60.120.920] (5-93)